Protein AF-A0A016UJ83-F1 (afdb_monomer)

Foldseek 3Di:
DLDQDDPPDDADPVCVVLLPDQQWAFADDDPPPDPDDPPDDDPRGPTDQQPDPVVCVVVVNPDRDPSSVLCVQQVPDPPPDRLQASDDDQDQDFQQPDPPDDGPPRDDDPVRHGDDDDFDFAQDDPDDPVRLVVQVVVQSVAFHADRNHPSRTDTGPDDDDDFDADPVRDRDDDTDDDAPPVNDDDDDPCVPPRCRSRDYDDDDDADPDDDALADADDPADQFAPPCVVVVRDHAAPSVLVLVVVDDLLCQLNSLSHPRVLVCQCPPPQFHDDPVLSVQSVVCSNVVPSVSSSVSCVPPPSNVSRNVVSVVSNVVPPPDPQDWDAAPPPRDIDGPVDQADPPPRHGNVD

Structure (mmCIF, N/CA/C/O backbone):
data_AF-A0A016UJ83-F1
#
_entry.id   AF-A0A016UJ83-F1
#
loop_
_atom_site.group_PDB
_atom_site.id
_atom_site.type_symbol
_atom_site.label_atom_id
_atom_site.label_alt_id
_atom_site.label_comp_id
_atom_site.label_asym_id
_atom_site.label_entity_id
_atom_site.label_seq_id
_atom_site.pdbx_PDB_ins_code
_atom_site.Cartn_x
_atom_site.Cartn_y
_atom_site.Cartn_z
_atom_site.occupancy
_atom_site.B_iso_or_equiv
_atom_site.auth_seq_id
_atom_site.auth_comp_id
_atom_site.auth_asym_id
_atom_site.auth_atom_id
_atom_site.pdbx_PDB_model_num
ATOM 1 N N . MET A 1 1 ? -7.125 9.791 -17.119 1.00 43.88 1 MET A N 1
ATOM 2 C CA . MET A 1 1 ? -6.800 11.234 -17.138 1.00 43.88 1 MET A CA 1
ATOM 3 C C . MET A 1 1 ? -5.627 11.418 -16.204 1.00 43.88 1 MET A C 1
ATOM 5 O O . MET A 1 1 ? -5.729 10.942 -15.084 1.00 43.88 1 MET A O 1
ATOM 9 N N . VAL A 1 2 ? -4.527 12.020 -16.657 1.00 49.91 2 VAL A N 1
ATOM 10 C CA . VAL A 1 2 ? -3.469 12.449 -15.734 1.00 49.91 2 VAL A CA 1
ATOM 11 C C . VAL A 1 2 ? -4.052 13.629 -14.965 1.00 49.91 2 VAL A C 1
ATOM 13 O O . VAL A 1 2 ? -4.402 14.635 -15.578 1.00 49.91 2 VAL A O 1
ATOM 16 N N . VAL A 1 3 ? -4.289 13.445 -13.670 1.00 56.66 3 VAL A N 1
ATOM 17 C CA . VAL A 1 3 ? -4.753 14.517 -12.790 1.00 56.66 3 VAL A CA 1
ATOM 18 C C . VAL A 1 3 ? -3.515 15.334 -12.435 1.00 56.66 3 VAL A C 1
ATOM 20 O O . VAL A 1 3 ? -2.538 14.781 -11.930 1.00 56.66 3 VAL A O 1
ATOM 23 N N . GLU A 1 4 ? -3.512 16.620 -12.779 1.00 57.53 4 GLU A N 1
ATOM 24 C CA . GLU A 1 4 ? -2.447 17.523 -12.340 1.00 57.53 4 GLU A CA 1
ATOM 25 C C . GLU A 1 4 ? -2.504 17.646 -10.816 1.00 57.53 4 GLU A C 1
ATOM 27 O O . GLU A 1 4 ? -3.585 17.811 -10.244 1.00 57.53 4 GLU A O 1
ATOM 32 N N . ALA A 1 5 ? -1.346 17.513 -10.170 1.00 59.72 5 ALA A N 1
ATOM 33 C CA . ALA A 1 5 ? -1.252 17.557 -8.720 1.00 59.72 5 ALA A CA 1
ATOM 34 C C . ALA A 1 5 ? -1.655 18.920 -8.160 1.00 59.72 5 ALA A C 1
ATOM 36 O O . ALA A 1 5 ? -1.288 19.968 -8.695 1.00 59.72 5 ALA A O 1
ATOM 37 N N . SER A 1 6 ? -2.350 18.899 -7.028 1.00 68.25 6 SER A N 1
ATOM 38 C CA . SER A 1 6 ? -2.613 20.098 -6.237 1.00 68.25 6 SER A CA 1
ATOM 39 C C . SER A 1 6 ? -1.360 20.484 -5.451 1.00 68.25 6 SER A C 1
ATOM 41 O O . SER A 1 6 ? -0.674 19.633 -4.889 1.00 68.25 6 SER A O 1
ATOM 43 N N . ASP A 1 7 ? -1.086 21.781 -5.297 1.00 62.25 7 ASP A N 1
ATOM 44 C CA . ASP A 1 7 ? 0.031 22.260 -4.464 1.00 62.25 7 ASP A CA 1
ATOM 45 C C . ASP A 1 7 ? -0.082 21.844 -2.985 1.00 62.25 7 ASP A C 1
ATOM 47 O O . ASP A 1 7 ? 0.893 21.917 -2.240 1.00 62.25 7 ASP A O 1
ATOM 51 N N . LYS A 1 8 ? -1.256 21.362 -2.558 1.00 68.88 8 LYS A N 1
ATOM 52 C CA . LYS A 1 8 ? -1.511 20.853 -1.202 1.00 68.88 8 LYS A CA 1
ATOM 53 C C . LYS A 1 8 ? -1.085 19.395 -0.993 1.00 68.88 8 LYS A C 1
ATOM 55 O O . LYS A 1 8 ? -1.076 18.937 0.148 1.00 68.88 8 LYS A O 1
ATOM 60 N N . GLU A 1 9 ? -0.766 18.665 -2.059 1.00 82.81 9 GLU A N 1
ATOM 61 C CA . GLU A 1 9 ? -0.369 17.258 -1.988 1.00 82.81 9 GLU A CA 1
ATOM 62 C C . GLU A 1 9 ? 1.069 17.128 -1.470 1.00 82.81 9 GLU A C 1
ATOM 64 O O . GLU A 1 9 ? 2.010 17.726 -2.012 1.00 82.81 9 GLU A O 1
ATOM 69 N N . LYS A 1 10 ? 1.221 16.363 -0.383 1.00 88.88 10 LYS A N 1
ATOM 70 C CA . LYS A 1 10 ? 2.490 16.149 0.317 1.00 88.88 10 LYS A CA 1
ATOM 71 C C . LYS A 1 10 ? 3.205 14.918 -0.227 1.00 88.88 10 LYS A C 1
ATOM 73 O O . LYS A 1 10 ? 2.564 13.930 -0.572 1.00 88.88 10 LYS A O 1
ATOM 78 N N . LEU A 1 11 ? 4.533 14.990 -0.271 1.00 91.69 11 LEU A N 1
ATOM 79 C CA . LEU A 1 11 ? 5.360 13.816 -0.526 1.00 91.69 11 LEU A CA 1
ATOM 80 C C . LEU A 1 11 ? 5.209 12.811 0.613 1.00 91.69 11 LEU A C 1
ATOM 82 O O . LEU A 1 11 ? 5.016 13.188 1.769 1.00 91.69 11 LEU A O 1
ATOM 86 N N . AS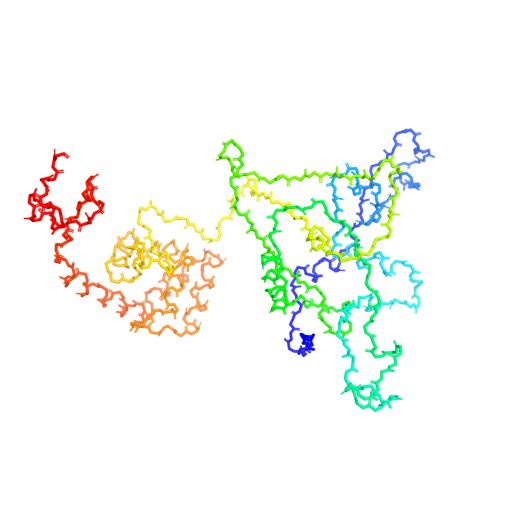P A 1 12 ? 5.336 11.544 0.252 1.00 93.00 12 ASP A N 1
ATOM 87 C CA . ASP A 1 12 ? 5.437 10.450 1.202 1.00 93.00 12 ASP A CA 1
ATOM 88 C C . ASP A 1 12 ? 6.771 10.541 1.959 1.00 93.00 12 ASP A C 1
ATOM 90 O O . ASP A 1 12 ? 7.823 10.796 1.361 1.00 93.00 12 ASP A O 1
ATOM 94 N N . GLU A 1 13 ? 6.743 10.330 3.273 1.00 95.06 13 GLU A N 1
ATOM 95 C CA . GLU A 1 13 ? 7.929 10.422 4.128 1.00 95.06 13 GLU A CA 1
ATOM 96 C C . GLU A 1 13 ? 9.011 9.427 3.696 1.00 95.06 13 GLU A C 1
ATOM 98 O O . GLU A 1 13 ? 10.197 9.766 3.692 1.00 95.06 13 GLU A O 1
ATOM 103 N N . VAL A 1 14 ? 8.617 8.228 3.245 1.00 95.25 14 VAL A N 1
ATOM 104 C CA . VAL A 1 14 ? 9.576 7.224 2.761 1.00 95.25 14 VAL A CA 1
ATOM 105 C C . VAL A 1 14 ? 10.332 7.716 1.527 1.00 95.25 14 VAL A C 1
ATOM 107 O O . VAL A 1 14 ? 11.531 7.475 1.401 1.00 95.25 14 VAL A O 1
ATOM 110 N N . ASP A 1 15 ? 9.672 8.464 0.639 1.00 95.12 15 ASP A N 1
ATOM 111 C CA . ASP A 1 15 ? 10.328 9.019 -0.542 1.00 95.12 15 ASP A CA 1
ATOM 112 C C . ASP A 1 15 ? 11.302 10.129 -0.170 1.00 95.12 15 ASP A C 1
ATOM 114 O O . ASP A 1 15 ? 12.353 10.241 -0.797 1.00 95.12 15 ASP A O 1
ATOM 118 N N . MET A 1 16 ? 10.996 10.918 0.864 1.00 94.38 16 MET A N 1
ATOM 119 C CA . MET A 1 16 ? 11.910 11.938 1.380 1.00 94.38 16 MET A CA 1
ATOM 120 C C . MET A 1 16 ? 13.170 11.310 1.981 1.00 94.38 16 MET A C 1
ATOM 122 O O . MET A 1 16 ? 14.278 11.772 1.703 1.00 94.38 16 MET A O 1
ATOM 126 N N . ILE A 1 17 ? 13.009 10.242 2.768 1.00 95.94 17 ILE A N 1
ATOM 127 C CA . ILE A 1 17 ? 14.125 9.495 3.363 1.00 95.94 17 ILE A CA 1
ATOM 128 C C . ILE A 1 17 ? 14.996 8.895 2.254 1.00 95.94 17 ILE A C 1
ATOM 130 O O . ILE A 1 17 ? 16.194 9.169 2.185 1.00 95.94 17 ILE A O 1
ATOM 134 N N . LEU A 1 18 ? 14.390 8.149 1.326 1.00 95.06 18 LEU A N 1
ATOM 135 C CA . LEU A 1 18 ? 15.111 7.489 0.236 1.00 95.06 18 LEU A CA 1
ATOM 136 C C . LEU A 1 18 ? 15.739 8.481 -0.750 1.00 95.06 18 LEU A C 1
ATOM 138 O O . LEU A 1 18 ? 16.782 8.188 -1.333 1.00 95.06 18 LEU A O 1
ATOM 142 N N . ALA A 1 19 ? 15.154 9.665 -0.944 1.00 91.94 19 ALA A N 1
ATOM 143 C CA . ALA A 1 19 ? 15.749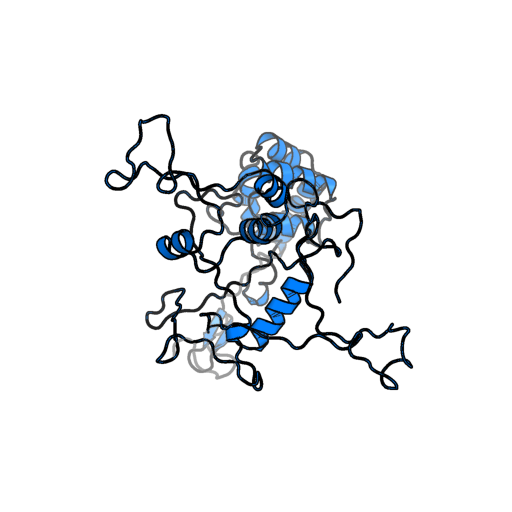 10.728 -1.751 1.00 91.94 19 ALA A CA 1
ATOM 144 C C . ALA A 1 19 ? 17.032 11.300 -1.125 1.00 91.94 19 ALA A C 1
ATOM 146 O O . ALA A 1 19 ? 17.927 11.716 -1.862 1.00 91.94 19 ALA A O 1
ATOM 147 N N . ALA A 1 20 ? 17.135 11.313 0.208 1.00 92.25 20 ALA A N 1
ATOM 148 C CA . ALA A 1 20 ? 18.289 11.843 0.931 1.00 92.25 20 ALA A CA 1
ATOM 149 C C . ALA A 1 20 ? 19.487 10.873 0.981 1.00 92.25 20 ALA A C 1
ATOM 151 O O . ALA A 1 20 ? 20.621 11.311 1.187 1.00 92.25 20 ALA A O 1
ATOM 152 N N . GLU A 1 21 ? 19.265 9.572 0.784 1.00 93.19 21 GLU A N 1
ATOM 153 C CA . GLU A 1 21 ? 20.321 8.554 0.809 1.00 93.19 21 GLU A CA 1
ATOM 154 C C . GLU A 1 21 ? 21.084 8.449 -0.525 1.00 93.19 21 GLU A C 1
ATOM 156 O O . GLU A 1 21 ? 20.510 8.585 -1.604 1.00 93.19 21 GLU A O 1
ATOM 161 N N . ASP A 1 22 ? 22.389 8.154 -0.502 1.00 89.25 22 ASP A N 1
ATOM 162 C CA . ASP A 1 22 ? 23.156 7.948 -1.745 1.00 89.25 22 ASP A CA 1
ATOM 163 C C . ASP A 1 22 ? 22.855 6.591 -2.415 1.00 89.25 22 ASP A C 1
ATOM 165 O O . ASP A 1 22 ? 22.944 6.465 -3.638 1.00 89.25 22 ASP A O 1
ATOM 169 N N . GLY A 1 23 ? 22.441 5.594 -1.626 1.00 91.81 23 GLY A N 1
ATOM 170 C CA . GLY A 1 23 ? 22.191 4.224 -2.067 1.00 91.81 23 GLY A CA 1
ATOM 171 C C . GLY A 1 23 ? 23.452 3.469 -2.506 1.00 91.81 23 GLY A C 1
ATOM 172 O O . GLY A 1 23 ? 23.335 2.419 -3.135 1.00 91.81 23 GLY A O 1
ATOM 173 N N . GLN A 1 24 ? 24.658 3.974 -2.220 1.00 94.25 24 GLN A N 1
ATOM 174 C CA . GLN A 1 24 ? 25.891 3.352 -2.697 1.00 94.25 24 GLN A CA 1
ATOM 175 C C . GLN A 1 24 ? 26.163 2.021 -1.994 1.00 94.25 24 GLN A C 1
ATOM 177 O O . GLN A 1 24 ? 26.262 1.923 -0.766 1.00 94.25 24 GLN A O 1
ATOM 182 N N . ILE A 1 25 ? 26.395 0.981 -2.791 1.00 94.75 25 ILE A N 1
ATOM 183 C CA . ILE A 1 25 ? 26.666 -0.359 -2.285 1.00 94.75 25 ILE A CA 1
ATOM 184 C C . ILE A 1 25 ? 28.156 -0.470 -1.976 1.00 94.75 25 ILE A C 1
ATOM 186 O O . ILE A 1 25 ? 29.019 -0.472 -2.861 1.00 94.75 25 ILE A O 1
ATOM 190 N N . LYS A 1 26 ? 28.477 -0.573 -0.686 1.00 93.00 26 LYS A N 1
ATOM 191 C CA . LYS A 1 26 ? 29.856 -0.727 -0.213 1.00 93.00 26 LYS A CA 1
ATOM 192 C C . LYS A 1 26 ? 30.369 -2.126 -0.550 1.00 93.00 26 LYS A C 1
ATOM 194 O O . LYS A 1 26 ? 29.778 -3.125 -0.149 1.00 93.00 26 LYS A O 1
ATOM 199 N N . ARG A 1 27 ? 31.516 -2.192 -1.228 1.00 90.94 27 ARG A N 1
ATOM 200 C CA . ARG A 1 27 ? 32.219 -3.447 -1.517 1.00 90.94 27 ARG A CA 1
ATOM 201 C C . ARG A 1 27 ? 33.378 -3.673 -0.552 1.00 90.94 27 ARG A C 1
ATOM 203 O O . ARG A 1 27 ? 34.079 -2.734 -0.171 1.00 90.94 27 ARG A O 1
ATOM 210 N N . SER A 1 28 ? 33.586 -4.931 -0.174 1.00 89.25 28 SER A N 1
ATOM 211 C CA . SER A 1 28 ? 34.803 -5.367 0.509 1.00 89.25 28 SER A CA 1
ATOM 212 C C . SER A 1 28 ? 35.995 -5.362 -0.452 1.00 89.25 28 SER A C 1
ATOM 214 O O . SER A 1 28 ? 35.832 -5.397 -1.670 1.00 89.25 28 SER A O 1
ATOM 216 N N . ARG A 1 29 ? 37.216 -5.329 0.092 1.00 89.75 29 ARG A N 1
ATOM 217 C CA . ARG A 1 29 ? 38.440 -5.466 -0.706 1.00 89.75 29 ARG A CA 1
ATOM 218 C C . ARG A 1 29 ? 38.467 -6.839 -1.382 1.00 89.75 29 ARG A C 1
ATOM 220 O O . ARG A 1 29 ? 38.340 -7.848 -0.694 1.00 89.75 29 ARG A O 1
ATOM 227 N N . ASP A 1 30 ? 38.695 -6.865 -2.691 1.00 89.44 30 ASP A N 1
ATOM 228 C CA . ASP A 1 30 ? 38.940 -8.105 -3.424 1.00 89.44 30 ASP A CA 1
ATOM 229 C C . ASP A 1 30 ? 40.363 -8.615 -3.113 1.00 89.44 30 ASP A C 1
ATOM 231 O O . ASP A 1 30 ? 41.337 -7.903 -3.385 1.00 89.44 30 ASP A O 1
ATOM 235 N N . PRO A 1 31 ? 40.530 -9.818 -2.536 1.00 88.69 31 PRO A N 1
ATOM 236 C CA . PRO A 1 31 ? 41.849 -10.326 -2.161 1.00 88.69 31 PRO A CA 1
ATOM 237 C C . PRO A 1 31 ? 42.799 -10.545 -3.345 1.00 88.69 31 PRO A C 1
ATOM 239 O O . PRO A 1 31 ? 44.013 -10.525 -3.153 1.00 88.69 31 PRO A O 1
ATOM 242 N N . LYS A 1 32 ? 42.267 -10.776 -4.551 1.00 92.06 32 LYS A N 1
ATOM 243 C CA . LYS A 1 32 ? 43.040 -11.119 -5.751 1.00 92.06 32 LYS A CA 1
ATOM 244 C C . LYS A 1 32 ? 43.279 -9.908 -6.648 1.00 92.06 32 LYS A C 1
ATOM 246 O O . LYS A 1 32 ? 44.369 -9.781 -7.190 1.00 92.06 32 LYS A O 1
ATOM 251 N N . MET A 1 33 ? 42.291 -9.023 -6.775 1.00 92.25 33 MET A N 1
ATOM 252 C CA . MET A 1 33 ? 42.313 -7.911 -7.735 1.00 92.25 33 MET A CA 1
ATOM 253 C C . MET A 1 33 ? 42.730 -6.567 -7.111 1.00 92.25 33 MET A C 1
ATOM 255 O O . MET A 1 33 ? 43.110 -5.636 -7.823 1.00 92.25 33 MET A O 1
ATOM 259 N N . CYS A 1 34 ? 42.677 -6.418 -5.780 1.00 91.81 34 CYS A N 1
ATOM 260 C CA . CYS A 1 34 ? 43.065 -5.170 -5.115 1.00 91.81 34 CYS A CA 1
ATOM 261 C C . CYS A 1 34 ? 44.555 -5.135 -4.737 1.00 91.81 34 CYS A C 1
ATOM 263 O O . CYS A 1 34 ? 44.951 -5.541 -3.636 1.00 91.81 34 CYS A O 1
ATOM 265 N N . HIS A 1 35 ? 45.367 -4.518 -5.595 1.00 91.31 35 HIS A N 1
ATOM 266 C CA . HIS A 1 35 ? 46.792 -4.254 -5.357 1.00 91.31 35 HIS A CA 1
ATOM 267 C C . HIS A 1 35 ? 47.043 -2.853 -4.775 1.00 91.31 35 HIS A C 1
ATOM 269 O O . HIS A 1 35 ? 47.723 -2.023 -5.369 1.00 91.31 35 HIS A O 1
ATOM 275 N N . HIS A 1 36 ? 46.454 -2.559 -3.617 1.00 92.12 36 HIS A N 1
ATOM 276 C CA . HIS A 1 36 ? 46.637 -1.280 -2.926 1.00 92.12 36 HIS A CA 1
ATOM 277 C C . HIS A 1 36 ? 46.582 -1.448 -1.403 1.00 92.12 36 HIS A C 1
ATOM 279 O O . HIS A 1 36 ? 46.159 -2.484 -0.883 1.00 92.12 36 HIS A O 1
ATOM 285 N N . ASN A 1 37 ? 47.005 -0.418 -0.671 1.00 88.75 37 ASN A N 1
ATOM 286 C CA . ASN A 1 37 ? 46.994 -0.430 0.791 1.00 88.75 37 ASN A CA 1
ATOM 287 C C . ASN A 1 37 ? 45.564 -0.309 1.351 1.00 88.75 37 ASN A C 1
ATOM 289 O O . ASN A 1 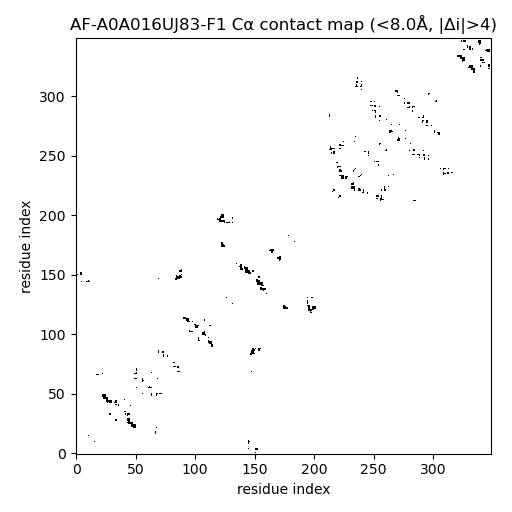37 ? 44.635 0.079 0.642 1.00 88.75 37 ASN A O 1
ATOM 293 N N . ALA A 1 38 ? 45.382 -0.593 2.646 1.00 85.12 38 ALA A N 1
ATOM 294 C CA . ALA A 1 38 ? 44.063 -0.657 3.294 1.00 85.12 38 ALA A CA 1
ATOM 295 C C . ALA A 1 38 ? 43.238 0.648 3.233 1.00 85.12 38 ALA A C 1
ATOM 297 O O . ALA A 1 38 ? 42.015 0.596 3.276 1.00 85.12 38 ALA A O 1
ATOM 298 N N . ARG A 1 39 ? 43.889 1.816 3.128 1.00 86.50 39 ARG A N 1
ATOM 299 C CA . ARG A 1 39 ? 43.217 3.130 3.036 1.00 86.50 39 ARG A CA 1
ATOM 300 C C . ARG A 1 39 ? 42.912 3.577 1.604 1.00 86.50 39 ARG A C 1
ATOM 302 O O . ARG A 1 39 ? 42.225 4.573 1.413 1.00 86.50 39 ARG A O 1
ATOM 309 N N . GLN A 1 40 ? 43.453 2.882 0.609 1.00 88.69 40 GLN A N 1
ATOM 310 C CA . GLN A 1 40 ? 43.232 3.191 -0.801 1.00 88.69 40 GLN A CA 1
ATOM 311 C C . GLN A 1 40 ? 42.044 2.381 -1.323 1.00 88.69 40 GLN A C 1
ATOM 313 O O . GLN A 1 40 ? 41.716 1.328 -0.777 1.00 88.69 40 GLN A O 1
ATOM 318 N N . LYS A 1 41 ? 41.404 2.872 -2.384 1.00 90.69 41 LYS A N 1
ATOM 319 C CA . LYS A 1 41 ? 40.356 2.150 -3.109 1.00 90.69 41 LYS A CA 1
ATOM 320 C C . LYS A 1 41 ? 40.709 2.095 -4.594 1.00 90.69 41 LYS A C 1
ATOM 322 O O . LYS A 1 41 ? 41.327 3.021 -5.110 1.00 90.69 41 LYS A O 1
ATOM 327 N N . CYS A 1 42 ? 40.309 1.025 -5.269 1.00 91.62 42 CYS A N 1
ATOM 328 C CA . CYS A 1 42 ? 40.420 0.855 -6.719 1.00 91.62 42 CYS A CA 1
ATOM 329 C C . CYS A 1 42 ? 39.062 0.464 -7.318 1.00 91.62 42 CYS A C 1
ATOM 331 O O . CYS A 1 42 ? 38.095 0.251 -6.585 1.00 91.62 42 CYS A O 1
ATOM 333 N N . ALA A 1 43 ? 38.994 0.302 -8.640 1.00 89.94 43 ALA A N 1
ATOM 334 C CA . ALA A 1 43 ? 37.775 -0.085 -9.354 1.00 89.94 43 ALA A CA 1
ATOM 335 C C . ALA A 1 43 ? 37.118 -1.390 -8.852 1.00 89.94 43 ALA A C 1
ATOM 337 O O . ALA A 1 43 ? 35.930 -1.586 -9.083 1.00 89.94 43 ALA A O 1
ATOM 338 N N . HIS A 1 44 ? 37.844 -2.254 -8.131 1.00 89.81 44 HIS A N 1
ATOM 339 C CA . HIS A 1 44 ? 37.318 -3.509 -7.574 1.00 89.81 44 HIS A CA 1
ATOM 340 C C . HIS A 1 44 ? 36.730 -3.382 -6.157 1.00 89.81 44 HIS A C 1
ATOM 342 O O . HIS A 1 44 ? 36.024 -4.280 -5.715 1.00 89.81 44 HIS A O 1
ATOM 348 N N . CYS A 1 45 ? 36.991 -2.287 -5.434 1.00 90.62 45 CYS A N 1
ATOM 349 C CA . CYS A 1 45 ? 36.504 -2.094 -4.056 1.00 90.62 45 CYS A CA 1
ATOM 350 C C . CYS A 1 45 ? 35.885 -0.712 -3.792 1.00 90.62 45 CYS A C 1
ATOM 352 O O . CYS A 1 45 ? 35.447 -0.417 -2.678 1.00 90.62 45 CYS A O 1
ATOM 354 N N . LEU A 1 46 ? 35.836 0.157 -4.805 1.00 93.00 46 LEU A N 1
ATOM 355 C CA . LEU A 1 46 ? 35.024 1.367 -4.755 1.00 93.00 46 LEU A CA 1
ATOM 356 C C . LEU A 1 46 ? 33.542 0.990 -4.608 1.00 93.00 46 LEU A C 1
ATOM 358 O O . LEU A 1 46 ? 33.131 -0.035 -5.163 1.00 93.00 46 LEU A O 1
ATOM 362 N N . PRO A 1 47 ? 32.745 1.779 -3.867 1.00 94.06 47 PRO A N 1
ATOM 363 C CA . PRO A 1 47 ? 31.301 1.604 -3.862 1.00 94.06 47 PRO A CA 1
ATOM 364 C C . PRO A 1 47 ? 30.747 1.643 -5.286 1.00 94.06 47 PRO A C 1
ATOM 366 O O . PRO A 1 47 ? 31.291 2.350 -6.135 1.00 94.06 47 PRO A O 1
ATOM 369 N N . ILE A 1 48 ? 29.705 0.860 -5.529 1.00 94.31 48 ILE A N 1
ATOM 370 C CA . ILE A 1 48 ? 28.994 0.836 -6.809 1.00 94.31 48 ILE A CA 1
ATOM 371 C C . ILE A 1 48 ? 27.632 1.491 -6.651 1.00 94.31 48 ILE A C 1
ATOM 373 O O . ILE A 1 48 ? 27.106 1.609 -5.539 1.00 94.31 48 ILE A O 1
ATOM 377 N N . ASP A 1 49 ? 27.085 1.930 -7.773 1.00 94.75 49 ASP A N 1
ATOM 378 C CA . ASP A 1 49 ? 25.779 2.558 -7.818 1.00 94.75 49 ASP A CA 1
ATOM 379 C C . ASP A 1 49 ? 24.652 1.556 -7.508 1.00 94.75 49 ASP A C 1
ATOM 381 O O . ASP A 1 49 ? 24.771 0.369 -7.823 1.00 94.75 49 ASP A O 1
ATOM 385 N N . PRO A 1 50 ? 23.518 2.016 -6.948 1.00 95.00 50 PRO A N 1
ATOM 386 C CA . PRO A 1 50 ? 22.370 1.155 -6.640 1.00 95.00 50 PRO A CA 1
ATOM 387 C C . PRO A 1 50 ? 21.694 0.536 -7.877 1.00 95.00 50 PRO A C 1
ATOM 389 O O . PRO A 1 50 ? 20.830 -0.326 -7.738 1.00 95.00 50 PRO A O 1
ATOM 392 N N . TYR A 1 51 ? 22.051 0.991 -9.080 1.00 94.69 51 TYR A N 1
ATOM 393 C CA . TYR A 1 51 ? 21.514 0.537 -10.366 1.00 94.69 51 TYR A CA 1
ATOM 394 C C . TYR A 1 51 ? 22.521 -0.295 -11.185 1.00 94.69 51 TYR A C 1
ATOM 396 O O . TYR A 1 51 ? 22.337 -0.457 -12.393 1.00 94.69 51 TYR A O 1
ATOM 404 N N . ASP A 1 52 ? 23.586 -0.793 -10.549 1.00 94.50 52 ASP A N 1
ATOM 405 C CA . ASP A 1 52 ? 24.578 -1.682 -11.163 1.00 94.50 52 ASP A CA 1
ATOM 406 C C . ASP A 1 52 ? 23.953 -3.034 -11.566 1.00 94.50 52 ASP A C 1
ATOM 408 O O . ASP A 1 52 ? 23.435 -3.776 -10.730 1.00 94.50 52 ASP A O 1
ATOM 412 N N . GLU A 1 53 ? 23.975 -3.349 -12.863 1.00 93.00 53 GLU A N 1
ATOM 413 C CA . GLU A 1 53 ? 23.258 -4.502 -13.429 1.00 93.00 53 GLU A CA 1
ATOM 414 C C . GLU A 1 53 ? 23.855 -5.845 -12.981 1.00 93.00 53 GLU A C 1
ATOM 416 O O . GLU A 1 53 ? 23.111 -6.792 -12.708 1.00 93.00 53 GLU A O 1
ATOM 421 N N . ASP A 1 54 ? 25.181 -5.916 -12.835 1.00 93.00 54 ASP A N 1
ATOM 422 C CA . ASP A 1 54 ? 25.874 -7.116 -12.361 1.00 93.00 54 ASP A CA 1
ATOM 423 C C . ASP A 1 54 ? 25.525 -7.409 -10.899 1.00 93.00 54 ASP A C 1
ATOM 425 O O . ASP A 1 54 ? 25.250 -8.558 -10.534 1.00 93.00 54 ASP A O 1
ATOM 429 N N . TYR A 1 55 ? 25.474 -6.373 -10.058 1.00 93.75 55 TYR A N 1
ATOM 430 C CA . TYR A 1 55 ? 25.050 -6.505 -8.672 1.00 93.75 55 TYR A CA 1
ATOM 431 C C . TYR A 1 55 ? 23.606 -6.994 -8.559 1.00 93.75 55 TYR A C 1
ATOM 433 O O . TYR A 1 55 ? 23.367 -7.985 -7.864 1.00 93.75 55 TYR A O 1
ATOM 441 N N . LEU A 1 56 ? 22.661 -6.344 -9.251 1.00 93.06 56 LEU A N 1
ATOM 442 C CA . LEU A 1 56 ? 21.241 -6.715 -9.206 1.00 93.06 56 LEU A CA 1
ATOM 443 C C . LEU A 1 56 ? 21.044 -8.172 -9.633 1.00 93.06 56 LEU A C 1
ATOM 445 O O . LEU A 1 56 ? 20.415 -8.949 -8.914 1.00 93.06 56 LEU A O 1
ATOM 449 N N . LYS A 1 57 ? 21.690 -8.580 -10.730 1.00 91.44 57 LYS A N 1
ATOM 450 C CA . LYS A 1 57 ? 21.666 -9.963 -11.212 1.00 91.44 57 LYS A CA 1
ATOM 451 C C . LYS A 1 57 ? 22.270 -10.945 -10.207 1.00 91.44 57 LYS A C 1
ATOM 453 O O . LYS A 1 57 ? 21.705 -12.010 -9.983 1.00 91.44 57 LYS A O 1
ATOM 458 N N . SER A 1 58 ? 23.390 -10.600 -9.566 1.00 93.06 58 SER A N 1
ATOM 459 C CA . SER A 1 58 ? 24.028 -11.459 -8.553 1.00 93.06 58 SER A CA 1
ATOM 460 C C . SER A 1 58 ? 23.176 -11.675 -7.295 1.00 93.06 58 SER A C 1
ATOM 462 O O . SER A 1 58 ? 23.420 -12.615 -6.536 1.00 93.06 58 SER A O 1
ATOM 464 N N . LYS A 1 59 ? 22.203 -10.789 -7.056 1.00 92.69 59 LYS A N 1
ATOM 465 C CA . LYS A 1 59 ? 21.275 -10.824 -5.920 1.00 92.69 59 LYS A CA 1
ATOM 466 C C . LYS A 1 59 ? 19.875 -11.300 -6.290 1.00 92.69 59 LYS A C 1
ATOM 468 O O . LYS A 1 59 ? 19.009 -11.259 -5.425 1.00 92.69 59 LYS A O 1
ATOM 473 N N . ASP A 1 60 ? 19.679 -11.746 -7.530 1.00 88.06 60 ASP A N 1
ATOM 474 C CA . ASP A 1 60 ? 18.376 -12.156 -8.061 1.00 88.06 60 ASP A CA 1
ATOM 475 C C . ASP A 1 60 ? 17.307 -11.050 -7.948 1.00 88.06 60 ASP A C 1
ATOM 477 O O . ASP A 1 60 ? 16.129 -11.286 -7.697 1.00 88.06 60 ASP A O 1
ATOM 481 N N . ILE A 1 61 ? 17.734 -9.792 -8.110 1.00 88.50 61 ILE A N 1
ATOM 482 C CA . ILE A 1 61 ? 16.844 -8.632 -8.115 1.00 88.50 61 ILE A CA 1
ATOM 483 C C . ILE A 1 61 ? 16.433 -8.362 -9.562 1.00 88.50 61 ILE A C 1
ATOM 485 O O . ILE A 1 61 ? 17.218 -7.841 -10.356 1.00 88.50 61 ILE A O 1
ATOM 489 N N . LYS A 1 62 ? 15.186 -8.704 -9.895 1.00 83.62 62 LYS A N 1
ATOM 490 C CA . LYS A 1 62 ? 14.631 -8.573 -11.253 1.00 83.62 62 LYS A CA 1
ATOM 491 C C . LYS A 1 62 ? 14.427 -7.123 -11.692 1.00 83.62 62 LYS A C 1
ATOM 493 O O . LYS A 1 62 ? 14.626 -6.794 -12.860 1.00 83.62 62 LYS A O 1
ATOM 498 N N . HIS A 1 63 ? 14.068 -6.248 -10.753 1.00 86.00 63 HIS A N 1
ATOM 499 C CA . HIS A 1 63 ? 13.741 -4.851 -11.023 1.00 86.00 63 HIS A CA 1
ATOM 500 C C . HIS A 1 63 ? 14.511 -3.920 -10.092 1.00 86.00 63 HIS A C 1
ATOM 502 O O . HIS A 1 63 ? 14.507 -4.091 -8.873 1.00 86.00 63 HIS A O 1
ATOM 508 N N . MET A 1 64 ? 15.160 -2.902 -10.663 1.00 91.31 64 MET A N 1
ATOM 509 C CA . MET A 1 64 ? 15.738 -1.826 -9.859 1.00 91.31 64 MET A CA 1
ATOM 510 C C . MET A 1 64 ? 14.628 -1.021 -9.178 1.00 91.31 64 MET A C 1
ATOM 512 O O . MET A 1 64 ? 13.544 -0.840 -9.734 1.00 91.31 64 MET A O 1
ATOM 516 N N . SER A 1 65 ? 14.908 -0.495 -7.988 1.00 93.94 65 SER A N 1
ATOM 517 C CA . SER A 1 65 ? 13.947 0.345 -7.276 1.00 93.94 65 SER A CA 1
ATOM 518 C C . SER A 1 65 ? 13.714 1.678 -7.995 1.00 93.94 65 SER A C 1
ATOM 520 O O . SER A 1 65 ? 14.574 2.175 -8.728 1.00 93.94 65 SER A O 1
ATOM 522 N N . PHE A 1 66 ? 12.566 2.304 -7.723 1.00 94.44 66 PHE A N 1
ATOM 523 C CA . PHE A 1 66 ? 12.216 3.628 -8.246 1.00 94.44 66 PHE A CA 1
ATOM 524 C C . PHE A 1 66 ? 13.330 4.669 -8.019 1.00 94.44 66 PHE A C 1
ATOM 526 O O . PHE A 1 66 ? 13.778 5.329 -8.955 1.00 94.44 66 PHE A O 1
ATOM 533 N N . HIS A 1 67 ? 13.845 4.768 -6.790 1.00 94.94 67 HIS A N 1
ATOM 534 C CA . HIS A 1 67 ? 14.892 5.733 -6.429 1.00 94.94 67 HIS A CA 1
ATOM 535 C C . HIS A 1 67 ? 16.254 5.433 -7.077 1.00 94.94 67 HIS A C 1
ATOM 537 O O . HIS A 1 67 ? 16.998 6.371 -7.386 1.00 94.94 67 HIS A O 1
ATOM 543 N N . ALA A 1 68 ? 16.579 4.159 -7.335 1.00 94.88 68 ALA A N 1
ATOM 544 C CA . ALA A 1 68 ? 17.763 3.775 -8.107 1.00 94.88 68 ALA A CA 1
ATOM 545 C C . ALA A 1 68 ? 17.609 4.138 -9.595 1.00 94.88 68 ALA A C 1
ATOM 547 O O . ALA A 1 68 ? 18.551 4.648 -10.201 1.00 94.88 68 ALA A O 1
ATOM 548 N N . HIS A 1 69 ? 16.412 3.957 -10.163 1.00 93.38 69 HIS A N 1
ATOM 549 C CA . HIS A 1 69 ? 16.100 4.365 -11.533 1.00 93.38 69 HIS A CA 1
ATOM 550 C C . HIS A 1 69 ? 16.226 5.883 -11.722 1.00 93.38 69 HIS A C 1
ATOM 552 O O . HIS A 1 69 ? 16.907 6.335 -12.642 1.00 93.38 69 HIS A O 1
ATOM 558 N N . VAL A 1 70 ? 15.661 6.678 -10.804 1.00 92.94 70 VAL A N 1
ATOM 559 C CA . VAL A 1 70 ? 15.813 8.143 -10.809 1.00 92.94 70 VAL A CA 1
ATOM 560 C C . VAL A 1 70 ? 17.293 8.540 -10.771 1.00 92.94 70 VAL A C 1
ATOM 562 O O . VAL A 1 70 ? 17.712 9.395 -11.549 1.00 92.94 70 VAL A O 1
ATOM 565 N N . ARG A 1 71 ? 18.112 7.883 -9.936 1.00 91.38 71 ARG A N 1
ATOM 566 C CA . ARG A 1 71 ? 19.569 8.117 -9.875 1.00 91.38 71 ARG A CA 1
ATOM 567 C C . ARG A 1 71 ? 20.281 7.767 -11.178 1.00 91.38 71 ARG A C 1
ATOM 569 O O . ARG A 1 71 ? 21.156 8.518 -11.596 1.00 91.38 71 ARG A O 1
ATOM 576 N N . LYS A 1 72 ? 19.894 6.676 -11.846 1.00 92.25 72 LYS A N 1
ATOM 577 C CA . LYS A 1 72 ? 20.440 6.295 -13.162 1.00 92.25 72 LYS A CA 1
ATOM 578 C C . LYS A 1 72 ? 20.165 7.371 -14.217 1.00 92.25 72 LYS A C 1
ATOM 580 O O . LYS A 1 72 ? 21.029 7.655 -15.039 1.00 92.25 72 LYS A O 1
ATOM 585 N N . LEU A 1 73 ? 18.985 7.995 -14.186 1.00 90.31 73 LEU A N 1
ATOM 586 C CA . LEU A 1 73 ? 18.622 9.064 -15.124 1.00 90.31 73 LEU A CA 1
ATOM 587 C C . LEU A 1 73 ? 19.347 10.390 -14.833 1.00 90.31 73 LEU A C 1
ATOM 589 O O . LEU A 1 73 ? 19.616 11.166 -15.752 1.00 90.31 73 LEU A O 1
ATOM 593 N N . THR A 1 74 ? 19.687 10.664 -13.572 1.00 87.44 74 THR A N 1
ATOM 594 C CA . THR A 1 74 ? 20.350 11.917 -13.177 1.00 87.44 74 THR A CA 1
ATOM 595 C C . THR A 1 74 ? 21.879 11.834 -13.172 1.00 87.44 74 THR A C 1
ATOM 597 O O . THR A 1 74 ? 22.527 12.867 -13.353 1.00 87.44 74 THR A O 1
ATOM 600 N N . SER A 1 75 ? 22.475 10.641 -13.058 1.00 79.56 75 SER A N 1
ATOM 601 C CA . SER A 1 75 ? 23.932 10.446 -12.932 1.00 79.56 75 SER A CA 1
ATOM 602 C C . SER A 1 75 ? 24.754 10.916 -14.139 1.00 79.56 75 SER A C 1
ATOM 604 O O . SER A 1 75 ? 25.913 11.298 -13.981 1.00 79.56 75 SER A O 1
ATOM 606 N N . GLY A 1 76 ? 24.158 10.956 -15.336 1.00 63.41 76 GLY A N 1
ATOM 607 C CA . GLY A 1 76 ? 24.821 11.398 -16.570 1.0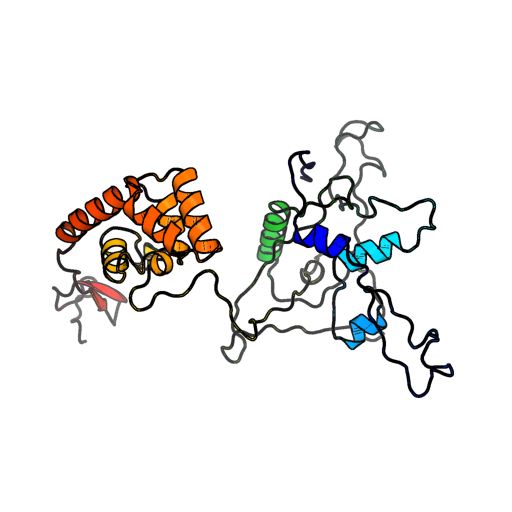0 63.41 76 GLY A CA 1
ATOM 608 C C . GLY A 1 76 ? 25.019 12.913 -16.708 1.00 63.41 76 GLY A C 1
ATOM 609 O O . GLY A 1 76 ? 25.703 13.356 -17.632 1.00 63.41 76 GLY A O 1
ATOM 610 N N . HIS A 1 77 ? 24.447 13.728 -15.818 1.00 57.16 77 HIS A N 1
ATOM 611 C CA . HIS A 1 77 ? 24.457 15.179 -15.973 1.00 57.16 77 HIS A CA 1
ATOM 612 C C . HIS A 1 77 ? 25.523 15.836 -15.086 1.00 57.16 77 HIS A C 1
ATOM 614 O O . HIS A 1 77 ? 25.467 15.789 -13.856 1.00 57.16 77 HIS A O 1
ATOM 620 N N . GLY A 1 78 ? 26.517 16.473 -15.718 1.00 51.25 78 GLY A N 1
ATOM 621 C CA . GLY A 1 78 ? 27.596 17.184 -15.028 1.00 51.25 78 GLY A CA 1
ATOM 622 C C . GLY A 1 78 ? 27.088 18.222 -14.014 1.00 51.25 78 GLY A C 1
ATOM 623 O O . GLY A 1 78 ? 25.948 18.680 -14.081 1.00 51.25 78 GLY A O 1
ATOM 624 N N . LYS A 1 79 ? 27.964 18.639 -13.088 1.00 50.44 79 LYS A N 1
ATOM 625 C CA . LYS A 1 79 ? 27.677 19.515 -11.926 1.00 50.44 79 LYS A CA 1
ATOM 626 C C . LYS A 1 79 ? 26.935 20.845 -12.218 1.00 50.44 79 LYS A C 1
ATOM 628 O O . LYS A 1 79 ? 26.593 21.541 -11.272 1.00 50.44 79 LYS A O 1
ATOM 633 N N . GLY A 1 80 ? 26.690 2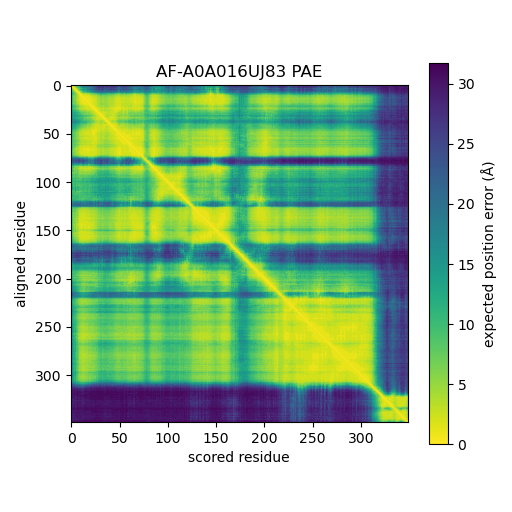1.206 -13.482 1.00 51.84 80 GLY A N 1
ATOM 634 C CA . GLY A 1 80 ? 26.003 22.434 -13.906 1.00 51.84 80 GLY A CA 1
ATOM 635 C C . GLY A 1 80 ? 24.578 22.278 -14.466 1.00 51.84 80 GLY A C 1
ATOM 636 O O . GLY A 1 80 ? 23.927 23.295 -14.673 1.00 51.84 80 GLY A O 1
ATOM 637 N N . SER A 1 81 ? 24.063 21.064 -14.711 1.00 52.84 81 SER A N 1
ATOM 638 C CA . SER A 1 81 ? 22.700 20.866 -15.249 1.00 52.84 81 SER A CA 1
ATOM 639 C C . SER A 1 81 ? 22.040 19.619 -14.658 1.00 52.84 81 SER A C 1
ATOM 641 O O . SER A 1 81 ? 21.826 18.625 -15.333 1.00 52.84 81 SER A O 1
ATOM 643 N N . GLN A 1 82 ? 21.749 19.635 -13.359 1.00 59.78 82 GLN A N 1
ATOM 644 C CA . GLN A 1 82 ? 20.978 18.554 -12.742 1.00 59.78 82 GLN A CA 1
ATOM 645 C C . GLN A 1 82 ? 19.550 18.583 -13.303 1.00 59.78 82 GLN A C 1
ATOM 647 O O . GLN A 1 82 ? 18.793 19.517 -13.023 1.00 59.78 82 GLN A O 1
ATOM 652 N N . VAL A 1 83 ? 19.182 17.582 -14.109 1.00 72.62 83 VAL A N 1
ATOM 653 C CA . VAL A 1 83 ? 17.796 17.384 -14.546 1.00 72.62 83 VAL A CA 1
ATOM 654 C C . VAL A 1 83 ? 16.967 17.079 -13.305 1.00 72.62 83 VAL A C 1
ATOM 656 O O . VAL A 1 83 ? 16.982 15.969 -12.785 1.00 72.62 83 VAL A O 1
ATOM 659 N N . LYS A 1 84 ? 16.263 18.095 -12.798 1.00 78.25 84 LYS A N 1
ATOM 660 C CA . LYS A 1 84 ? 15.447 17.972 -11.581 1.00 78.25 84 LYS A CA 1
ATOM 661 C C . LYS A 1 84 ? 14.234 17.063 -11.775 1.00 78.25 84 LYS A C 1
ATOM 663 O O . LYS A 1 84 ? 13.767 16.469 -10.813 1.00 78.25 84 LYS A O 1
ATOM 668 N N . ARG A 1 85 ? 13.720 16.980 -13.006 1.00 88.88 85 ARG A N 1
ATOM 669 C CA . ARG A 1 85 ? 12.494 16.249 -13.351 1.00 88.88 85 ARG A CA 1
ATOM 670 C C . ARG A 1 85 ? 12.753 15.250 -14.483 1.00 88.88 85 ARG A C 1
ATOM 672 O O . ARG A 1 85 ? 12.375 15.529 -15.616 1.00 88.88 85 ARG A O 1
ATOM 679 N N . PRO A 1 86 ? 13.479 14.151 -14.215 1.00 90.69 86 PRO A N 1
ATOM 680 C CA . PRO A 1 86 ? 13.879 13.194 -15.246 1.00 90.69 86 PRO A CA 1
ATOM 681 C C . PRO A 1 86 ? 12.749 12.261 -15.709 1.00 90.69 86 PRO A C 1
ATOM 683 O O . PRO A 1 86 ? 12.946 11.517 -16.664 1.00 90.69 86 PRO A O 1
ATOM 686 N N . LEU A 1 87 ? 11.599 12.252 -15.028 1.00 92.50 87 LEU A N 1
ATOM 687 C CA . LEU A 1 87 ? 10.495 11.338 -15.309 1.00 92.50 87 LEU A CA 1
ATOM 688 C C . LEU A 1 87 ? 9.406 12.004 -16.148 1.00 92.50 87 LEU A C 1
ATOM 690 O O . LEU A 1 87 ? 8.989 13.133 -15.877 1.00 92.50 87 LEU A O 1
ATOM 694 N N . GLU A 1 88 ? 8.859 11.246 -17.092 1.00 88.69 88 GLU A N 1
ATOM 695 C CA . GLU A 1 88 ? 7.747 11.666 -17.940 1.00 88.69 88 GLU A CA 1
ATOM 696 C C . GLU A 1 88 ? 6.667 10.582 -17.969 1.00 88.69 88 GLU A C 1
ATOM 698 O O . GLU A 1 88 ? 6.952 9.405 -18.195 1.00 88.69 88 GLU A O 1
ATOM 703 N N . ASN A 1 89 ? 5.410 10.975 -17.750 1.00 86.38 89 ASN A N 1
ATOM 704 C CA . ASN A 1 89 ? 4.286 10.058 -17.903 1.00 86.38 89 ASN A CA 1
ATOM 705 C C . ASN A 1 89 ? 4.030 9.767 -19.379 1.00 86.38 89 ASN A C 1
ATOM 707 O O . ASN A 1 89 ? 3.860 10.672 -20.200 1.00 86.38 89 ASN A O 1
ATOM 711 N N . ILE A 1 90 ? 3.889 8.486 -19.693 1.00 82.38 90 ILE A N 1
ATOM 712 C CA . ILE A 1 90 ? 3.452 8.051 -21.011 1.00 82.38 90 ILE A CA 1
ATOM 713 C C . ILE A 1 90 ? 1.973 8.416 -21.186 1.00 82.38 90 ILE A C 1
ATOM 715 O O . ILE A 1 90 ? 1.109 7.993 -20.417 1.00 82.38 90 ILE A O 1
ATOM 719 N N . ARG A 1 91 ? 1.662 9.189 -22.233 1.00 80.00 91 ARG A N 1
ATOM 720 C CA . ARG A 1 91 ? 0.287 9.555 -22.600 1.00 80.00 91 ARG A CA 1
ATOM 721 C C . ARG A 1 91 ? -0.108 8.878 -23.911 1.00 80.00 91 ARG A C 1
ATOM 723 O O . ARG A 1 91 ? 0.211 9.357 -24.994 1.00 80.00 91 ARG A O 1
ATOM 730 N N . CYS A 1 92 ? -0.875 7.795 -23.806 1.00 82.75 92 CYS A N 1
ATOM 731 C CA . CYS A 1 92 ? -1.413 7.046 -24.951 1.00 82.75 92 CYS A CA 1
ATOM 732 C C . CYS A 1 92 ? -2.723 7.633 -25.517 1.00 82.75 92 CYS A C 1
ATOM 734 O O . CYS A 1 92 ? -3.463 6.946 -26.217 1.00 82.75 92 CYS A O 1
ATOM 736 N N . ALA A 1 93 ? -3.034 8.895 -25.210 1.00 83.94 93 ALA A N 1
ATOM 737 C CA . ALA A 1 93 ? -4.221 9.593 -25.695 1.00 83.94 93 ALA A CA 1
ATOM 738 C C . ALA A 1 93 ? -3.831 10.688 -26.692 1.00 83.94 93 ALA A C 1
ATOM 740 O O . ALA A 1 93 ? -2.794 11.334 -26.549 1.00 83.94 93 ALA A O 1
ATOM 741 N N . ILE A 1 94 ? -4.686 10.926 -27.688 1.00 85.56 94 ILE A N 1
ATOM 742 C CA . ILE A 1 94 ? -4.510 12.052 -28.604 1.00 85.56 94 ILE A CA 1
ATOM 743 C C . ILE A 1 94 ? -4.661 13.378 -27.846 1.00 85.56 94 ILE A C 1
ATOM 745 O O . ILE A 1 94 ? -5.600 13.561 -27.070 1.00 85.56 94 ILE A O 1
ATOM 749 N N . ASN A 1 95 ? -3.759 14.328 -28.090 1.00 84.94 95 ASN A N 1
ATOM 750 C CA . ASN A 1 95 ? -3.924 15.682 -27.575 1.00 84.94 95 ASN A CA 1
ATOM 751 C C . ASN A 1 95 ? -5.017 16.410 -28.376 1.00 84.94 95 ASN A C 1
ATOM 753 O O . ASN A 1 95 ? -4.796 16.823 -29.517 1.00 84.94 95 ASN A O 1
ATOM 757 N N . LEU A 1 96 ? -6.189 16.582 -27.762 1.00 89.69 96 LEU A N 1
ATOM 758 C CA . LEU A 1 96 ? -7.348 17.237 -28.378 1.00 89.69 96 LEU A CA 1
ATOM 759 C C . LEU A 1 96 ? -7.175 18.756 -28.548 1.00 89.69 96 LEU A C 1
ATOM 761 O O . LEU A 1 96 ? -7.843 19.349 -29.391 1.00 89.69 96 LEU A O 1
ATOM 765 N N . ASN A 1 97 ? -6.240 19.370 -27.819 1.00 89.38 97 ASN A N 1
ATOM 766 C CA . ASN A 1 97 ? -6.007 20.816 -27.793 1.00 89.38 97 ASN A CA 1
ATOM 767 C C . ASN A 1 97 ? -4.791 21.224 -28.643 1.00 89.38 97 ASN A C 1
ATOM 769 O O . ASN A 1 97 ? -4.017 22.103 -28.265 1.00 89.38 97 ASN A O 1
ATOM 773 N N . CYS A 1 98 ? -4.570 20.564 -29.784 1.00 89.12 98 CYS A N 1
ATOM 774 C CA . CYS A 1 98 ? -3.434 20.879 -30.647 1.00 89.12 98 CYS A CA 1
ATOM 775 C C . CYS A 1 98 ? -3.692 22.159 -31.469 1.00 89.12 98 CYS A C 1
ATOM 777 O O . CYS A 1 98 ? -4.607 22.168 -32.294 1.00 89.12 98 CYS A O 1
ATOM 779 N N . PRO A 1 99 ? -2.862 23.213 -31.341 1.00 92.50 99 PRO A N 1
ATOM 780 C CA . PRO A 1 99 ? -3.089 24.481 -32.042 1.00 92.50 99 PRO A CA 1
ATOM 781 C C . PRO A 1 99 ? -2.743 24.426 -33.540 1.00 92.50 99 PRO A C 1
ATOM 783 O O . PRO A 1 99 ? -3.029 25.362 -34.278 1.00 92.50 99 PRO A O 1
ATOM 786 N N . ALA A 1 100 ? -2.094 23.353 -34.003 1.00 92.81 100 ALA A N 1
ATOM 787 C CA . ALA A 1 100 ? -1.515 23.268 -35.344 1.00 92.81 100 ALA A CA 1
ATOM 788 C C . ALA A 1 100 ? -2.485 22.765 -36.428 1.00 92.81 100 ALA A C 1
ATOM 790 O O . ALA A 1 100 ? -2.138 22.763 -37.607 1.00 92.81 100 ALA A O 1
ATOM 791 N N . HIS A 1 101 ? -3.669 22.278 -36.056 1.00 92.94 101 HIS A N 1
ATOM 792 C CA . HIS A 1 101 ? -4.636 21.720 -36.998 1.00 92.94 101 HIS A CA 1
ATOM 793 C C . HIS A 1 101 ? -6.073 21.925 -36.508 1.00 92.94 101 HIS A C 1
ATOM 795 O O . HIS A 1 101 ? -6.314 22.304 -35.367 1.00 92.94 101 HIS A O 1
ATOM 801 N N . LYS A 1 102 ? -7.054 21.650 -37.378 1.00 92.88 102 LYS A N 1
ATOM 802 C CA . LYS A 1 102 ? -8.476 21.663 -36.997 1.00 92.88 102 LYS A CA 1
ATOM 803 C C . LYS A 1 102 ? -8.736 20.665 -35.860 1.00 92.88 102 LYS A C 1
ATOM 805 O O . LYS A 1 102 ? -8.121 19.598 -35.891 1.00 92.88 102 LYS A O 1
ATOM 810 N N . PRO A 1 103 ? -9.662 20.941 -34.925 1.00 92.31 103 PRO A N 1
ATOM 811 C CA . PRO A 1 103 ? -9.968 20.021 -33.833 1.00 92.31 103 PRO A CA 1
ATOM 812 C C . PRO A 1 103 ? -10.240 18.597 -34.326 1.00 92.31 103 PRO A C 1
ATOM 814 O O . PRO A 1 103 ? -10.904 18.395 -35.351 1.00 92.31 103 PRO A O 1
ATOM 817 N N . TYR A 1 104 ? -9.713 17.611 -33.601 1.00 88.00 104 TYR A N 1
ATOM 818 C CA . TYR A 1 104 ? -9.987 16.199 -33.862 1.00 88.00 104 TYR A CA 1
ATOM 819 C C . TYR A 1 104 ? -11.513 15.954 -33.874 1.00 88.00 104 TYR A C 1
ATOM 821 O O . TYR A 1 104 ? -12.217 16.548 -33.056 1.00 88.00 104 TYR A O 1
ATOM 829 N N . PRO A 1 105 ? -12.061 15.132 -34.794 1.00 91.50 105 PRO A N 1
ATOM 830 C CA . PRO A 1 105 ? -11.385 14.248 -35.755 1.00 91.50 105 PRO A CA 1
ATOM 831 C C . PRO A 1 105 ? -11.014 14.889 -37.104 1.00 91.50 105 PRO A C 1
ATOM 833 O O . PRO A 1 105 ? -10.544 14.197 -38.002 1.00 91.50 105 PRO A O 1
ATOM 836 N N . LYS A 1 106 ? -11.202 16.205 -37.280 1.00 93.75 106 LYS A N 1
ATOM 837 C CA . LYS A 1 106 ? -11.027 16.892 -38.578 1.00 93.75 106 LYS A CA 1
ATOM 838 C C . LYS A 1 106 ? -9.569 17.219 -38.929 1.00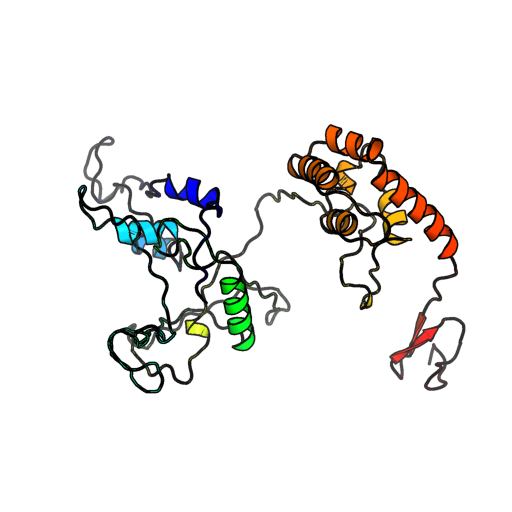 93.75 106 LYS A C 1
ATOM 840 O O . LYS A 1 106 ? -9.308 17.714 -40.024 1.00 93.75 106 LYS A O 1
ATOM 845 N N . GLY A 1 107 ? -8.631 16.990 -38.014 1.00 89.69 107 GLY A N 1
ATOM 846 C CA . GLY A 1 107 ? -7.202 17.208 -38.214 1.00 89.69 107 GLY A CA 1
ATOM 847 C C . GLY A 1 107 ? -6.377 16.427 -37.197 1.00 89.69 107 GLY A C 1
ATOM 848 O O . GLY A 1 107 ? -6.827 16.193 -36.076 1.00 89.69 107 GLY A O 1
ATOM 849 N N . VAL A 1 108 ? -5.179 16.006 -37.605 1.00 90.31 108 VAL A N 1
ATOM 850 C CA . VAL A 1 108 ? -4.219 15.302 -36.752 1.00 90.31 108 VAL A CA 1
ATOM 851 C C . VAL A 1 108 ? -2.793 15.539 -37.265 1.00 90.31 108 VAL A C 1
ATOM 853 O O . VAL A 1 108 ? -2.577 15.598 -38.474 1.00 90.31 108 VAL A O 1
ATOM 856 N N . CYS A 1 109 ? -1.811 15.662 -36.372 1.00 89.19 109 CYS A N 1
ATOM 857 C CA . CYS A 1 109 ? -0.392 15.798 -36.714 1.00 89.19 109 CYS A CA 1
ATOM 858 C C . CYS A 1 109 ? 0.479 14.827 -35.900 1.00 89.19 109 CYS A C 1
ATOM 860 O O . CYS A 1 109 ? 0.007 14.168 -34.978 1.00 89.19 109 CYS A O 1
ATOM 862 N N . THR A 1 110 ? 1.770 14.739 -36.220 1.00 85.69 110 THR A N 1
ATOM 863 C CA . THR A 1 110 ? 2.723 13.885 -35.486 1.00 85.69 110 THR A CA 1
ATOM 864 C C . THR A 1 110 ? 2.933 14.318 -34.036 1.00 85.69 110 THR A C 1
ATOM 866 O O . THR A 1 110 ? 3.274 13.483 -33.213 1.00 85.69 110 THR A O 1
ATOM 869 N N . LYS A 1 111 ? 2.694 15.597 -33.707 1.00 84.75 111 LYS A N 1
ATOM 870 C CA . LYS A 1 111 ? 2.858 16.139 -32.347 1.00 84.75 111 LYS A CA 1
ATOM 871 C C . LYS A 1 111 ? 1.678 15.849 -31.416 1.00 84.75 111 LYS A C 1
ATOM 873 O O . LYS A 1 111 ? 1.856 15.875 -30.207 1.00 84.75 111 LYS A O 1
ATOM 878 N N . CYS A 1 112 ? 0.471 15.652 -31.952 1.00 84.38 112 CYS A N 1
ATOM 879 C CA . CYS A 1 112 ? -0.716 15.392 -31.131 1.00 84.38 112 CYS A CA 1
ATOM 880 C C . CYS A 1 112 ? -1.057 13.906 -31.021 1.00 84.38 112 CYS A C 1
ATOM 882 O O . CYS A 1 112 ? -1.780 13.526 -30.100 1.00 84.38 112 CYS A O 1
ATOM 884 N N . LYS A 1 113 ? -0.569 13.080 -31.956 1.00 82.69 113 LYS A N 1
ATOM 885 C CA . LYS A 1 113 ? -0.719 11.627 -31.885 1.00 82.69 113 LYS A CA 1
ATOM 886 C C . LYS A 1 113 ? 0.093 11.079 -30.710 1.00 82.69 113 LYS A C 1
ATOM 888 O O . LYS A 1 113 ? 1.193 11.576 -30.470 1.00 82.69 113 LYS A O 1
ATOM 893 N N . PRO A 1 114 ? -0.417 10.048 -30.017 1.00 81.19 114 PRO A N 1
ATOM 894 C CA . PRO A 1 114 ? 0.379 9.343 -29.028 1.00 81.19 114 PRO A CA 1
ATOM 895 C C . PRO A 1 114 ? 1.611 8.712 -29.697 1.00 81.19 114 PRO A C 1
ATOM 897 O O . PRO A 1 114 ? 1.541 8.331 -30.875 1.00 81.19 114 PRO A O 1
ATOM 900 N N . PRO A 1 115 ? 2.737 8.607 -28.974 1.00 75.56 115 PRO A N 1
ATOM 901 C CA . PRO A 1 115 ? 3.916 7.923 -29.482 1.00 75.56 115 PRO A CA 1
ATOM 902 C C . PRO A 1 115 ? 3.605 6.445 -29.752 1.00 75.56 115 PRO A C 1
ATOM 904 O O . PRO A 1 115 ? 2.721 5.852 -29.132 1.00 75.56 115 PRO A O 1
ATOM 907 N N . MET A 1 116 ? 4.345 5.841 -30.685 1.00 73.50 116 MET A N 1
ATOM 908 C CA . MET A 1 116 ? 4.342 4.386 -30.828 1.00 73.50 116 MET A CA 1
ATOM 909 C C . MET A 1 116 ? 4.902 3.771 -29.546 1.00 73.50 116 MET A C 1
ATOM 911 O O . MET A 1 116 ? 5.928 4.232 -29.046 1.00 73.50 116 MET A O 1
ATOM 915 N N . MET A 1 117 ? 4.227 2.745 -29.029 1.00 74.25 117 MET A N 1
ATOM 916 C CA . MET A 1 117 ? 4.613 2.109 -27.778 1.00 74.25 117 MET A CA 1
ATOM 917 C C . MET A 1 117 ? 5.273 0.767 -28.016 1.00 74.25 117 MET A C 1
ATOM 919 O O . MET A 1 117 ? 4.733 -0.082 -28.722 1.00 74.25 117 MET A O 1
ATOM 923 N N . THR A 1 118 ? 6.426 0.597 -27.380 1.00 75.56 118 THR A N 1
ATOM 924 C CA . THR A 1 118 ? 7.140 -0.670 -27.288 1.00 75.56 118 THR A CA 1
ATOM 925 C C . THR A 1 118 ? 7.048 -1.137 -25.847 1.00 75.56 118 THR A C 1
ATOM 927 O O . THR A 1 118 ? 7.382 -0.385 -24.932 1.00 75.56 118 THR A O 1
ATOM 930 N N . LEU A 1 119 ? 6.566 -2.361 -25.655 1.00 72.56 119 LEU A N 1
ATOM 931 C CA . LEU A 1 119 ? 6.464 -3.001 -24.351 1.00 72.56 119 LEU A CA 1
ATOM 932 C C . LEU A 1 119 ? 7.493 -4.125 -24.280 1.00 72.56 119 LEU A C 1
ATOM 934 O O . LEU A 1 119 ? 7.671 -4.863 -25.250 1.00 72.56 119 LEU A O 1
ATOM 938 N N . ASN A 1 120 ? 8.137 -4.262 -23.127 1.00 70.50 120 ASN A N 1
ATOM 939 C CA . ASN A 1 120 ? 9.070 -5.349 -22.861 1.00 70.50 120 ASN A CA 1
ATOM 940 C C . ASN A 1 120 ? 8.344 -6.440 -22.076 1.00 70.50 120 ASN A C 1
ATOM 942 O O . ASN A 1 120 ? 7.582 -6.128 -21.161 1.00 70.50 120 ASN A O 1
ATOM 946 N N . ARG A 1 121 ? 8.572 -7.708 -22.434 1.00 69.19 121 ARG A N 1
ATOM 947 C CA . ARG A 1 121 ? 7.969 -8.851 -21.733 1.00 69.19 121 ARG A CA 1
ATOM 948 C C . ARG A 1 121 ? 8.401 -8.839 -20.273 1.00 69.19 121 ARG A C 1
ATOM 950 O O . ARG A 1 121 ? 9.542 -8.485 -19.979 1.00 69.19 121 ARG A O 1
ATOM 957 N N . GLN A 1 122 ? 7.501 -9.242 -19.390 1.00 65.50 122 GLN A N 1
ATOM 958 C CA . GLN A 1 122 ? 7.794 -9.470 -17.987 1.00 65.50 122 GLN A CA 1
ATOM 959 C C . GLN A 1 122 ? 7.433 -10.921 -17.656 1.00 65.50 122 GLN A C 1
ATOM 961 O O . GLN A 1 122 ? 6.510 -11.492 -18.237 1.00 65.50 122 GLN A O 1
ATOM 966 N N . ASP A 1 123 ? 8.200 -11.542 -16.766 1.00 57.31 123 ASP A N 1
ATOM 967 C CA . ASP A 1 123 ? 8.101 -12.973 -16.457 1.00 57.31 123 ASP A CA 1
ATOM 968 C C . ASP A 1 123 ? 6.952 -13.241 -15.450 1.00 57.31 123 ASP A C 1
ATOM 970 O O . ASP A 1 123 ? 7.170 -13.772 -14.361 1.00 57.31 123 ASP A O 1
ATOM 974 N N . ALA A 1 124 ? 5.718 -12.833 -15.785 1.00 58.81 124 ALA A N 1
ATOM 975 C CA . ALA A 1 124 ? 4.522 -13.003 -14.950 1.00 58.81 124 ALA A CA 1
ATOM 976 C C . ALA A 1 124 ? 3.289 -13.384 -15.792 1.00 58.81 124 ALA A C 1
ATOM 978 O O . ALA A 1 124 ? 2.970 -12.726 -16.778 1.00 58.81 124 ALA A O 1
ATOM 979 N N . PHE A 1 125 ? 2.577 -14.445 -15.397 1.00 62.59 125 PHE A N 1
ATOM 980 C CA . PHE A 1 125 ? 1.541 -15.095 -16.223 1.00 62.59 125 PHE A CA 1
ATOM 981 C C . PHE A 1 125 ? 0.253 -15.445 -15.453 1.00 62.59 125 PHE A C 1
ATOM 983 O O . PHE A 1 125 ? -0.525 -16.281 -15.902 1.00 62.59 125 PHE A O 1
ATOM 990 N N . PHE A 1 126 ? 0.014 -14.812 -14.300 1.00 71.25 126 PHE A N 1
ATOM 991 C CA . PHE A 1 126 ? -1.055 -15.220 -13.373 1.00 71.25 126 PHE A CA 1
ATOM 992 C C . PHE A 1 126 ? -2.322 -14.368 -13.412 1.00 71.25 126 PHE A C 1
ATOM 994 O O . PHE A 1 126 ? -3.302 -14.751 -12.787 1.00 71.25 126 PHE A O 1
ATOM 1001 N N . LEU A 1 127 ? -2.319 -13.230 -14.113 1.00 80.06 127 LEU A N 1
ATOM 1002 C CA . LEU A 1 127 ? -3.479 -12.339 -14.167 1.00 80.06 127 LEU A CA 1
ATOM 1003 C C . LEU A 1 127 ? -4.191 -12.430 -15.511 1.00 80.06 127 LEU A C 1
ATOM 1005 O O . LEU A 1 127 ? -3.574 -12.356 -16.575 1.00 80.06 127 LEU A O 1
ATOM 1009 N N . SER A 1 128 ? -5.512 -12.538 -15.454 1.00 87.06 128 SER A N 1
ATOM 1010 C CA . SER A 1 128 ? -6.396 -12.339 -16.592 1.00 87.06 128 SER A CA 1
ATOM 1011 C C . SER A 1 128 ? -6.352 -10.886 -17.080 1.00 87.06 128 SER A C 1
ATOM 1013 O O . SER A 1 128 ? -5.967 -9.958 -16.365 1.00 87.06 128 SER A O 1
ATOM 1015 N N . ALA A 1 129 ? -6.802 -10.657 -18.316 1.00 87.38 129 ALA A N 1
ATOM 1016 C CA . ALA A 1 129 ? -6.879 -9.305 -18.867 1.00 87.38 129 ALA A CA 1
ATOM 1017 C C . ALA A 1 129 ? -7.795 -8.379 -18.041 1.00 87.38 129 ALA A C 1
ATOM 1019 O O . ALA A 1 129 ? -7.497 -7.195 -17.907 1.00 87.38 129 ALA A O 1
ATOM 1020 N N . GLU A 1 130 ? -8.881 -8.907 -17.472 1.00 90.75 130 GLU A N 1
ATOM 1021 C CA . GLU A 1 130 ? -9.815 -8.142 -16.639 1.00 90.75 130 GLU A CA 1
ATOM 1022 C C . GLU A 1 130 ? -9.184 -7.717 -15.305 1.00 90.75 130 GLU A C 1
ATOM 1024 O O . GLU A 1 130 ? -9.323 -6.561 -14.893 1.00 90.75 130 GLU A O 1
ATOM 1029 N N . GLU A 1 131 ? -8.409 -8.600 -14.673 1.00 90.00 131 GLU A N 1
ATOM 1030 C CA . GLU A 1 131 ? -7.644 -8.276 -13.463 1.00 90.00 131 GLU A CA 1
ATOM 1031 C C . GLU A 1 131 ? -6.564 -7.230 -13.753 1.00 90.00 131 GLU A C 1
ATOM 1033 O O . GLU A 1 131 ? -6.433 -6.268 -12.998 1.00 90.00 131 GLU A O 1
ATOM 1038 N N . CYS A 1 132 ? -5.856 -7.338 -14.884 1.00 89.44 132 CYS A N 1
ATOM 1039 C CA . CYS A 1 132 ? -4.890 -6.325 -15.319 1.00 89.44 132 CYS A CA 1
ATOM 1040 C C . CYS A 1 132 ? -5.543 -4.949 -15.528 1.00 89.44 132 CYS A C 1
ATOM 1042 O O . CYS A 1 132 ? -4.994 -3.927 -15.114 1.00 89.44 132 CYS A O 1
ATOM 1044 N N . ILE A 1 133 ? -6.725 -4.904 -16.154 1.00 91.75 133 ILE A N 1
ATOM 1045 C CA . ILE A 1 133 ? -7.482 -3.659 -16.357 1.00 91.75 133 ILE A CA 1
ATOM 1046 C C . ILE A 1 133 ? -7.913 -3.072 -15.009 1.00 91.75 133 ILE A C 1
ATOM 1048 O O . ILE A 1 133 ? -7.770 -1.868 -14.787 1.00 91.75 133 ILE A O 1
ATOM 1052 N N . THR A 1 134 ? -8.401 -3.916 -14.101 1.00 92.81 134 THR A N 1
ATOM 1053 C CA . THR A 1 134 ? -8.834 -3.508 -12.759 1.00 92.81 134 THR A CA 1
ATOM 1054 C C . THR A 1 134 ? -7.665 -2.963 -11.939 1.00 92.81 134 THR A C 1
ATOM 1056 O O . THR A 1 134 ? -7.764 -1.870 -11.380 1.00 92.81 134 THR A O 1
ATOM 1059 N N . ALA A 1 135 ? -6.525 -3.658 -11.934 1.00 91.88 135 ALA A N 1
ATOM 1060 C CA . ALA A 1 135 ? -5.299 -3.210 -11.282 1.00 91.88 135 ALA A CA 1
ATOM 1061 C C . ALA A 1 135 ? -4.813 -1.869 -11.856 1.00 91.88 135 ALA A C 1
ATOM 1063 O O . ALA A 1 135 ? -4.558 -0.931 -11.100 1.00 91.88 135 ALA A O 1
ATOM 1064 N N . GLY A 1 136 ? -4.773 -1.726 -13.187 1.00 91.38 136 GLY A N 1
ATOM 1065 C CA . GLY A 1 136 ? -4.392 -0.474 -13.848 1.00 91.38 136 GLY A CA 1
ATOM 1066 C C . GLY A 1 136 ? -5.342 0.690 -13.536 1.00 91.38 136 GLY A C 1
ATOM 1067 O O . GLY A 1 136 ? -4.905 1.834 -13.356 1.00 91.38 136 GLY A O 1
ATOM 1068 N N . TYR A 1 137 ? -6.644 0.415 -13.408 1.00 94.94 137 TYR A N 1
ATOM 1069 C CA . TYR A 1 137 ? -7.629 1.398 -12.959 1.00 94.94 137 TYR A CA 1
ATOM 1070 C C . TYR A 1 137 ? -7.375 1.838 -11.509 1.00 94.94 137 TYR A C 1
ATOM 1072 O O . TYR A 1 137 ? -7.332 3.041 -11.243 1.00 94.94 137 TYR A O 1
ATOM 1080 N N . LEU A 1 138 ? -7.154 0.897 -10.586 1.00 94.00 138 LEU A N 1
ATOM 1081 C CA . LEU A 1 138 ? -6.882 1.196 -9.175 1.00 94.00 138 LEU A CA 1
ATOM 1082 C C . LEU A 1 138 ? -5.552 1.939 -8.988 1.00 94.00 138 LEU A C 1
ATOM 1084 O O . LEU A 1 138 ? -5.505 2.915 -8.240 1.00 94.00 138 LEU A O 1
ATOM 1088 N N . GLN A 1 139 ? -4.504 1.575 -9.726 1.00 93.75 139 GLN A N 1
ATOM 1089 C CA . GLN A 1 139 ? -3.241 2.320 -9.754 1.00 93.75 139 GLN A CA 1
ATOM 1090 C C . GLN A 1 139 ? -3.440 3.758 -10.250 1.00 93.75 139 GLN A C 1
ATOM 1092 O O . GLN A 1 139 ? -2.917 4.699 -9.658 1.00 93.75 139 GLN A O 1
ATOM 1097 N N . SER A 1 140 ? -4.266 3.956 -11.283 1.00 91.62 140 SER A N 1
ATOM 1098 C CA . SER A 1 140 ? -4.600 5.294 -11.796 1.00 91.62 140 SER A CA 1
ATOM 1099 C C . SER A 1 140 ? -5.411 6.142 -10.806 1.00 91.62 140 SER A C 1
ATOM 1101 O O . SER A 1 140 ? -5.404 7.369 -10.903 1.00 91.62 140 SER A O 1
ATOM 1103 N N . LYS A 1 141 ? -6.135 5.508 -9.875 1.00 93.12 141 LYS A N 1
ATOM 1104 C CA . LYS A 1 141 ? -6.864 6.181 -8.786 1.00 93.12 141 LYS A CA 1
ATOM 1105 C C . LYS A 1 141 ? -5.985 6.512 -7.583 1.00 93.12 141 LYS A C 1
ATOM 1107 O O . LYS A 1 141 ? -6.369 7.373 -6.801 1.00 93.12 141 LYS A O 1
ATOM 1112 N N . ASN A 1 142 ? -4.826 5.870 -7.464 1.00 92.06 142 ASN A N 1
ATOM 1113 C CA . ASN A 1 142 ? -3.886 6.032 -6.359 1.00 92.06 142 ASN A CA 1
ATOM 1114 C C . ASN A 1 142 ? -2.503 6.444 -6.899 1.00 92.06 142 ASN A C 1
ATOM 1116 O O . ASN A 1 142 ? -1.550 5.661 -6.809 1.00 92.06 142 ASN A O 1
ATOM 1120 N N . PRO A 1 143 ? -2.377 7.623 -7.535 1.00 93.06 143 PRO A N 1
ATOM 1121 C CA . PRO A 1 143 ? -1.123 8.040 -8.149 1.00 93.06 143 PRO A CA 1
ATOM 1122 C C . PRO A 1 143 ? -0.046 8.299 -7.088 1.00 93.06 143 PRO A C 1
ATOM 1124 O O . PRO A 1 143 ? -0.327 8.782 -5.994 1.00 93.06 143 PRO A O 1
ATOM 1127 N N . ASN A 1 144 ? 1.209 7.998 -7.419 1.00 93.69 144 ASN A N 1
ATOM 1128 C CA . ASN A 1 144 ? 2.334 8.308 -6.544 1.00 93.69 144 ASN A CA 1
ATOM 1129 C C . ASN A 1 144 ? 2.818 9.748 -6.765 1.00 93.69 144 ASN A C 1
ATOM 1131 O O . ASN A 1 144 ? 3.193 10.106 -7.884 1.00 93.69 144 ASN A O 1
ATOM 1135 N N . ILE A 1 145 ? 2.838 10.550 -5.699 1.00 94.19 145 ILE A N 1
ATOM 1136 C CA . ILE A 1 145 ? 3.296 11.945 -5.720 1.00 94.19 145 ILE A CA 1
ATOM 1137 C C . ILE A 1 145 ? 4.830 11.974 -5.727 1.00 94.19 145 ILE A C 1
ATOM 1139 O O . ILE A 1 145 ? 5.481 11.300 -4.934 1.00 94.19 145 ILE A O 1
ATOM 1143 N N . THR A 1 146 ? 5.434 12.764 -6.614 1.00 92.44 146 THR A N 1
ATOM 1144 C CA . THR A 1 146 ? 6.893 12.877 -6.735 1.00 92.44 146 THR A CA 1
ATOM 1145 C C . THR A 1 146 ? 7.328 14.230 -7.293 1.00 92.44 146 THR A C 1
ATOM 1147 O O . THR A 1 146 ? 6.644 14.834 -8.112 1.00 92.44 146 THR A O 1
ATOM 1150 N N . GLU A 1 147 ? 8.513 14.703 -6.909 1.00 91.31 147 GLU A N 1
ATOM 1151 C CA . GLU A 1 147 ? 9.120 15.904 -7.501 1.00 91.31 147 GLU A CA 1
ATOM 1152 C C . GLU A 1 147 ? 9.891 15.623 -8.794 1.00 91.31 147 GLU A C 1
ATOM 1154 O O . GLU A 1 147 ? 10.247 16.556 -9.515 1.00 91.31 147 GLU A O 1
ATOM 1159 N N . TYR A 1 148 ? 10.125 14.350 -9.118 1.00 92.25 148 TYR A N 1
ATOM 1160 C CA . TYR A 1 148 ? 10.928 13.941 -10.270 1.00 92.25 148 TYR A CA 1
ATOM 1161 C C . TYR A 1 148 ? 10.157 13.967 -11.598 1.00 92.25 148 TYR A C 1
ATOM 1163 O O . TYR A 1 148 ? 10.750 13.706 -12.642 1.00 92.25 148 TYR A O 1
ATOM 1171 N N . CYS A 1 149 ? 8.864 14.302 -11.583 1.00 91.62 149 CYS A N 1
ATOM 1172 C CA . CYS A 1 149 ? 8.023 14.434 -12.772 1.00 91.62 149 CYS A CA 1
ATOM 1173 C C . CYS A 1 149 ? 7.373 15.821 -12.837 1.00 91.62 149 CYS A C 1
ATOM 1175 O O . CYS A 1 149 ? 7.008 16.403 -11.816 1.00 91.62 149 CYS A O 1
ATOM 1177 N N . SER A 1 150 ? 7.195 16.356 -14.047 1.00 87.69 150 SER A N 1
ATOM 1178 C CA . SER A 1 150 ? 6.547 17.660 -14.254 1.00 87.69 150 SER A CA 1
ATOM 1179 C C . SER A 1 150 ? 5.093 17.695 -13.798 1.00 87.69 150 SER A C 1
ATOM 1181 O O . SER A 1 150 ? 4.677 18.702 -13.230 1.00 87.69 150 SER A O 1
ATOM 1183 N N . ASP A 1 151 ? 4.374 16.584 -13.959 1.00 87.25 151 ASP A N 1
ATOM 1184 C CA . ASP A 1 151 ? 2.981 16.428 -13.525 1.00 87.25 151 ASP A CA 1
ATOM 1185 C C . ASP A 1 151 ? 2.857 16.227 -12.000 1.00 87.25 151 ASP A C 1
ATOM 1187 O O . ASP A 1 151 ? 1.752 16.050 -11.489 1.00 87.25 151 ASP A O 1
ATOM 1191 N N . ARG A 1 152 ? 3.992 16.194 -11.279 1.00 90.50 152 ARG A N 1
ATOM 1192 C CA . ARG A 1 152 ? 4.136 15.828 -9.858 1.00 90.50 152 ARG A CA 1
ATOM 1193 C C . ARG A 1 152 ? 3.597 14.444 -9.471 1.00 90.50 152 ARG A C 1
ATOM 1195 O O . ARG A 1 152 ? 3.607 14.087 -8.298 1.00 90.50 152 ARG A O 1
ATOM 1202 N N . HIS A 1 153 ? 3.207 13.644 -10.455 1.00 91.69 153 HIS A N 1
ATOM 1203 C CA . HIS A 1 153 ? 2.792 12.259 -10.302 1.00 91.69 153 HIS A CA 1
ATOM 1204 C C . HIS A 1 153 ? 3.598 11.367 -11.237 1.00 91.69 153 HIS A C 1
ATOM 1206 O O . HIS A 1 153 ? 3.806 11.728 -12.397 1.00 91.69 153 HIS A O 1
ATOM 1212 N N . PHE A 1 154 ? 4.023 10.199 -10.762 1.00 93.75 154 PHE A N 1
ATOM 1213 C CA . PHE A 1 154 ? 4.631 9.178 -11.614 1.00 93.75 154 PHE A CA 1
ATOM 1214 C C . PHE A 1 154 ? 4.390 7.780 -11.052 1.00 93.75 154 PHE A C 1
ATOM 1216 O O . PHE A 1 154 ? 4.838 7.463 -9.949 1.00 93.75 154 PHE A O 1
ATOM 1223 N N . GLY A 1 155 ? 3.718 6.936 -11.835 1.00 92.31 155 GLY A N 1
ATOM 1224 C CA . GLY A 1 155 ? 3.349 5.585 -11.418 1.00 92.31 155 GLY A CA 1
ATOM 1225 C C . GLY A 1 155 ? 2.393 5.564 -10.219 1.00 92.31 155 GLY A C 1
ATOM 1226 O O . GLY A 1 155 ? 1.680 6.530 -9.940 1.00 92.31 155 GLY A O 1
ATOM 1227 N N . SER A 1 156 ? 2.374 4.436 -9.512 1.00 94.31 156 SER A N 1
ATOM 1228 C CA . SER A 1 156 ? 1.553 4.199 -8.323 1.00 94.31 156 SER A CA 1
ATOM 1229 C C . SER A 1 156 ? 2.273 3.230 -7.387 1.00 94.31 156 SER A C 1
ATOM 1231 O O . SER A 1 156 ? 2.955 2.320 -7.856 1.00 94.31 156 SER A O 1
ATOM 1233 N N . LYS A 1 157 ? 2.109 3.409 -6.070 1.00 94.19 157 LYS A N 1
ATOM 1234 C CA . LYS A 1 157 ? 2.542 2.432 -5.053 1.00 94.19 157 LYS A CA 1
ATOM 1235 C C . LYS A 1 157 ? 1.466 1.373 -4.758 1.00 94.19 157 LYS A C 1
ATOM 1237 O O . LYS A 1 157 ? 1.675 0.515 -3.907 1.00 94.19 157 LYS A O 1
ATOM 1242 N N . PHE A 1 158 ? 0.310 1.439 -5.424 1.00 93.69 158 PHE A N 1
ATOM 1243 C CA . PHE A 1 158 ? -0.774 0.477 -5.247 1.00 93.69 158 PHE A CA 1
ATOM 1244 C C . PHE A 1 158 ? -0.366 -0.891 -5.811 1.00 93.69 158 PHE A C 1
ATOM 1246 O O . PHE A 1 158 ? -0.111 -1.035 -7.012 1.00 93.69 158 PHE A O 1
ATOM 1253 N N . VAL A 1 159 ? -0.320 -1.893 -4.935 1.00 91.62 159 VAL A N 1
ATOM 1254 C CA . VAL A 1 159 ? 0.022 -3.280 -5.272 1.00 91.62 159 VAL A CA 1
ATOM 1255 C C . VAL A 1 159 ? -1.238 -4.129 -5.416 1.00 91.62 159 VAL A C 1
ATOM 1257 O O . VAL A 1 159 ? -2.250 -3.875 -4.770 1.00 91.62 159 VAL A O 1
ATOM 1260 N N . THR A 1 160 ? -1.178 -5.149 -6.269 1.00 89.75 160 THR A N 1
ATOM 1261 C CA . THR A 1 160 ? -2.239 -6.154 -6.424 1.00 89.75 160 THR A CA 1
ATOM 1262 C C . THR A 1 160 ? -1.688 -7.499 -5.983 1.00 89.75 160 THR A C 1
ATOM 1264 O O . THR A 1 160 ? -0.626 -7.906 -6.446 1.00 89.75 160 THR A O 1
ATOM 1267 N N . VAL A 1 161 ? -2.397 -8.173 -5.080 1.00 85.81 161 VAL A N 1
ATOM 1268 C CA . VAL A 1 161 ? -2.027 -9.497 -4.572 1.00 85.81 161 VAL A CA 1
ATOM 1269 C C . VAL A 1 161 ? -3.123 -10.474 -4.962 1.00 85.81 161 VAL A C 1
ATOM 1271 O O . VAL A 1 161 ? -4.299 -10.205 -4.730 1.00 85.81 161 VAL A O 1
ATOM 1274 N N . VAL A 1 162 ? -2.730 -11.609 -5.533 1.00 82.50 162 VAL A N 1
ATOM 1275 C CA . VAL A 1 162 ? -3.632 -12.723 -5.828 1.00 82.50 162 VAL A CA 1
ATOM 1276 C C . VAL A 1 162 ? -3.247 -13.897 -4.947 1.00 82.50 162 VAL A C 1
ATOM 1278 O O . VAL A 1 162 ? -2.096 -14.329 -4.947 1.00 82.50 162 VAL A O 1
ATOM 1281 N N . ALA A 1 163 ? -4.217 -14.398 -4.186 1.00 76.69 163 ALA A N 1
ATOM 1282 C CA . ALA A 1 163 ? -4.089 -15.641 -3.446 1.00 76.69 163 ALA A CA 1
ATOM 1283 C C . ALA A 1 163 ? -4.689 -16.769 -4.293 1.00 76.69 163 ALA A C 1
ATOM 1285 O O . ALA A 1 163 ? -5.896 -16.794 -4.526 1.00 76.69 163 ALA A O 1
ATOM 1286 N N . SER A 1 164 ? -3.842 -17.687 -4.753 1.00 71.62 164 SER A N 1
ATOM 1287 C CA . SER A 1 164 ? -4.240 -18.893 -5.483 1.00 71.62 164 SER A CA 1
ATOM 1288 C C . SER A 1 164 ? -3.544 -20.106 -4.875 1.00 71.62 164 SER A C 1
ATOM 1290 O O . SER A 1 164 ? -2.421 -19.990 -4.384 1.00 71.62 164 SER A O 1
ATOM 1292 N N . GLY A 1 165 ? -4.209 -21.261 -4.911 1.00 63.34 165 GLY A N 1
ATOM 1293 C CA . GLY A 1 165 ? -3.580 -22.546 -4.609 1.00 63.34 165 GLY A CA 1
ATOM 1294 C C . GLY A 1 165 ? -2.738 -23.039 -5.788 1.00 63.34 165 GLY A C 1
ATOM 1295 O O . GLY A 1 165 ? -3.002 -22.676 -6.937 1.00 63.34 165 GLY A O 1
ATOM 1296 N N . ASP A 1 166 ? -1.733 -23.855 -5.499 1.00 60.94 166 ASP A N 1
ATOM 1297 C CA . ASP A 1 166 ? -0.959 -24.611 -6.478 1.00 60.94 166 ASP A CA 1
ATOM 1298 C C . ASP A 1 166 ? -1.467 -26.061 -6.620 1.00 60.94 166 ASP A C 1
ATOM 1300 O O . ASP A 1 166 ? -2.461 -26.461 -6.011 1.00 60.94 166 ASP A O 1
ATOM 1304 N N . GLU A 1 167 ? -0.773 -26.870 -7.429 1.00 62.12 167 GLU A N 1
ATOM 1305 C CA . GLU A 1 167 ? -1.083 -28.296 -7.639 1.00 62.12 167 GLU A CA 1
ATOM 1306 C C . GLU A 1 167 ? -0.973 -29.154 -6.359 1.00 62.12 167 GLU A C 1
ATOM 1308 O O . GLU A 1 167 ? -1.378 -30.314 -6.362 1.00 62.12 167 GLU A O 1
ATOM 1313 N N . GLN A 1 168 ? -0.425 -28.606 -5.270 1.00 63.97 168 GLN A N 1
ATOM 1314 C CA . GLN A 1 168 ? -0.255 -29.247 -3.962 1.00 63.97 168 GLN A CA 1
ATOM 1315 C C . GLN A 1 168 ? -1.175 -28.635 -2.887 1.00 63.97 168 GLN A C 1
ATOM 1317 O O . GLN A 1 168 ? -0.964 -28.863 -1.692 1.00 63.97 168 GLN A O 1
ATOM 1322 N N . GLU A 1 169 ? -2.188 -27.862 -3.297 1.00 58.78 169 GLU A N 1
ATOM 1323 C CA . GLU A 1 169 ? -3.113 -27.134 -2.414 1.00 58.78 169 GLU A CA 1
ATOM 1324 C C . GLU A 1 169 ? -2.409 -26.140 -1.465 1.00 58.78 169 GLU A C 1
ATOM 1326 O O . GLU A 1 169 ? -2.959 -25.746 -0.435 1.00 58.78 169 GLU A O 1
ATOM 1331 N N . GLN A 1 170 ? -1.188 -25.712 -1.795 1.00 48.09 170 GLN A N 1
ATOM 1332 C CA . GLN A 1 170 ? -0.441 -24.694 -1.062 1.00 48.09 170 GLN A CA 1
ATOM 1333 C C . GLN A 1 170 ? -0.569 -23.335 -1.754 1.00 48.09 170 GLN A C 1
ATOM 1335 O O . GLN A 1 170 ? -0.669 -23.238 -2.975 1.00 48.09 170 GLN A O 1
ATOM 1340 N N . VAL A 1 171 ? -0.543 -22.251 -0.979 1.00 49.19 171 VAL A N 1
ATOM 1341 C CA . VAL A 1 171 ? -0.460 -20.896 -1.544 1.00 49.19 171 VAL A CA 1
ATOM 1342 C C . VAL A 1 171 ? 1.000 -20.632 -1.911 1.00 49.19 171 VAL A C 1
ATOM 1344 O O . VAL A 1 171 ? 1.812 -20.357 -1.029 1.00 49.19 171 VAL A O 1
ATOM 1347 N N . ASN A 1 172 ? 1.340 -20.735 -3.198 1.00 40.72 172 ASN A N 1
ATOM 1348 C CA . ASN A 1 172 ? 2.698 -20.529 -3.708 1.00 40.72 172 ASN A CA 1
ATOM 1349 C C . ASN A 1 172 ? 2.753 -19.428 -4.778 1.00 40.72 172 ASN A C 1
ATOM 1351 O O . ASN A 1 172 ? 1.837 -19.256 -5.580 1.00 40.72 172 ASN A O 1
ATOM 1355 N N . PHE A 1 173 ? 3.869 -18.694 -4.804 1.00 41.12 173 PHE A N 1
ATOM 1356 C CA . PHE A 1 173 ? 4.159 -17.647 -5.786 1.00 41.12 173 PHE A CA 1
ATOM 1357 C C . PHE A 1 173 ? 5.196 -18.188 -6.781 1.00 41.12 173 PHE A C 1
ATOM 1359 O O . PHE A 1 173 ? 6.368 -18.338 -6.437 1.00 41.12 173 PHE A O 1
ATOM 1366 N N . HIS A 1 174 ? 4.778 -18.533 -8.001 1.00 35.09 174 HIS A N 1
ATOM 1367 C CA . HIS A 1 174 ? 5.669 -19.075 -9.037 1.00 35.09 174 HIS A CA 1
ATOM 1368 C C . HIS A 1 174 ? 6.058 -18.013 -10.079 1.00 35.09 174 HIS A C 1
ATOM 1370 O O . HIS A 1 174 ? 5.367 -17.018 -10.257 1.00 35.09 174 HIS A O 1
ATOM 1376 N N . GLY A 1 175 ? 7.162 -18.239 -10.794 1.00 32.22 175 GLY A N 1
ATOM 1377 C CA . GLY A 1 175 ? 7.585 -17.475 -11.972 1.00 32.22 175 GLY A CA 1
ATOM 1378 C C . GLY A 1 175 ? 8.410 -18.374 -12.902 1.00 32.22 175 GLY A C 1
ATOM 1379 O O . GLY A 1 175 ? 9.140 -19.235 -12.416 1.00 32.22 175 GLY A O 1
ATOM 1380 N N . TYR A 1 176 ? 8.299 -18.212 -14.223 1.00 30.58 176 TYR A N 1
ATOM 1381 C CA . TYR A 1 176 ? 9.145 -18.893 -15.211 1.00 30.58 176 TYR A CA 1
ATOM 1382 C C . TYR A 1 176 ? 9.668 -17.878 -16.224 1.00 30.58 176 TYR A C 1
ATOM 1384 O O . TYR A 1 176 ? 9.003 -16.888 -16.517 1.00 30.58 176 TYR A O 1
ATOM 1392 N N . GLN A 1 177 ? 10.861 -18.146 -16.753 1.00 34.88 177 GLN A N 1
ATOM 1393 C CA . GLN A 1 177 ? 11.542 -17.312 -17.736 1.00 34.88 177 GLN A CA 1
ATOM 1394 C C . GLN A 1 177 ? 11.667 -18.074 -19.055 1.00 34.88 177 GLN A C 1
ATOM 1396 O O . GLN A 1 177 ? 12.189 -19.188 -19.083 1.00 34.88 177 GLN A O 1
ATOM 1401 N N . GLU A 1 178 ? 11.263 -17.453 -20.161 1.00 37.09 178 GLU A N 1
ATOM 1402 C CA . GLU A 1 178 ? 11.513 -17.984 -21.502 1.00 37.09 178 GLU A CA 1
ATOM 1403 C C . GLU A 1 178 ? 12.182 -16.913 -22.369 1.00 37.09 178 GLU A C 1
ATOM 1405 O O . GLU A 1 178 ? 11.580 -15.910 -22.761 1.00 37.09 178 GLU A O 1
ATOM 1410 N N . LYS A 1 179 ? 13.460 -17.144 -22.678 1.00 47.66 179 LYS A N 1
ATOM 1411 C CA . LYS A 1 179 ? 14.195 -16.410 -23.710 1.00 47.66 179 LYS A CA 1
ATOM 1412 C C . LYS A 1 179 ? 14.064 -17.169 -25.022 1.00 47.66 179 LYS A C 1
ATOM 1414 O O . LYS A 1 179 ? 14.042 -18.397 -25.027 1.00 47.66 179 LYS A O 1
ATOM 1419 N N . ASN A 1 180 ? 14.022 -16.453 -26.144 1.00 60.09 180 ASN A N 1
ATOM 1420 C CA . ASN A 1 180 ? 14.090 -17.129 -27.436 1.00 60.09 180 ASN A CA 1
ATOM 1421 C C . ASN A 1 180 ? 15.417 -17.901 -27.579 1.00 60.09 180 ASN A C 1
ATOM 1423 O O . ASN A 1 180 ? 16.384 -17.656 -26.856 1.00 60.09 180 ASN A O 1
ATOM 1427 N N . GLN A 1 181 ? 15.471 -18.805 -28.555 1.00 60.97 181 GLN A N 1
ATOM 1428 C CA . GLN A 1 181 ? 16.598 -19.717 -28.799 1.00 60.97 181 GLN A CA 1
ATOM 1429 C C . GLN A 1 181 ? 17.982 -19.048 -28.992 1.00 60.97 181 GLN A C 1
ATOM 1431 O O . GLN A 1 181 ? 18.989 -19.750 -29.022 1.00 60.97 181 GLN A O 1
ATOM 1436 N N . TYR A 1 182 ? 18.051 -17.714 -29.114 1.00 64.81 182 TYR A N 1
ATOM 1437 C CA . TYR A 1 182 ? 19.291 -16.948 -29.300 1.00 64.81 182 TYR A CA 1
ATOM 1438 C C . TYR A 1 182 ? 19.507 -15.831 -28.262 1.00 64.81 182 TYR A C 1
ATOM 1440 O O . TYR A 1 182 ? 20.477 -15.086 -28.368 1.00 64.81 182 TYR A O 1
ATOM 1448 N N . GLY A 1 183 ? 18.620 -15.686 -27.270 1.00 63.69 183 GLY A N 1
ATOM 1449 C CA . GLY A 1 183 ? 18.705 -14.641 -26.245 1.00 63.69 183 GLY A CA 1
ATOM 1450 C C . GLY A 1 183 ? 18.534 -13.198 -26.747 1.00 63.69 183 GLY A C 1
ATOM 1451 O O . GLY A 1 183 ? 18.894 -12.277 -26.020 1.00 63.69 183 GLY A O 1
ATOM 1452 N N . ALA A 1 184 ? 18.011 -12.989 -27.961 1.00 67.19 184 ALA A N 1
ATOM 1453 C CA . ALA A 1 184 ? 17.858 -11.669 -28.581 1.00 67.19 184 ALA A CA 1
ATOM 1454 C C . ALA A 1 184 ? 16.432 -11.118 -28.419 1.00 67.19 184 ALA A C 1
ATOM 1456 O O . ALA A 1 184 ? 15.461 -11.850 -28.592 1.00 67.19 184 ALA A O 1
ATOM 1457 N N . GLU A 1 185 ? 16.274 -9.824 -28.157 1.00 65.19 185 GLU A N 1
ATOM 1458 C CA . GLU A 1 185 ? 14.955 -9.180 -28.164 1.00 65.19 185 GLU A CA 1
ATOM 1459 C C . GLU A 1 185 ? 14.446 -9.015 -29.603 1.00 65.19 185 GLU A C 1
ATOM 1461 O O . GLU A 1 185 ? 15.183 -8.595 -30.496 1.00 65.19 185 GLU A O 1
ATOM 1466 N N . VAL A 1 186 ? 13.180 -9.367 -29.849 1.00 69.44 186 VAL A N 1
ATOM 1467 C CA . VAL A 1 186 ? 12.554 -9.269 -31.177 1.00 69.44 186 VAL A CA 1
ATOM 1468 C C . VAL A 1 186 ? 11.283 -8.442 -31.066 1.00 69.44 186 VAL A C 1
ATOM 1470 O O . VAL A 1 186 ? 10.382 -8.788 -30.304 1.00 69.44 186 VAL A O 1
ATOM 1473 N N . LEU A 1 187 ? 11.190 -7.381 -31.869 1.00 69.69 187 LEU A N 1
ATOM 1474 C CA . LEU A 1 187 ? 9.983 -6.566 -31.976 1.00 69.69 187 LEU A CA 1
ATOM 1475 C C . LEU A 1 187 ? 8.896 -7.333 -32.748 1.00 69.69 187 LEU A C 1
ATOM 1477 O O . LEU A 1 187 ? 9.145 -7.834 -33.846 1.00 69.69 187 LEU A O 1
ATOM 1481 N N . LYS A 1 188 ? 7.687 -7.411 -32.186 1.00 71.69 188 LYS A N 1
ATOM 1482 C CA . LYS A 1 188 ? 6.510 -8.056 -32.797 1.00 71.69 188 LYS A CA 1
ATOM 1483 C C . LYS A 1 188 ? 5.321 -7.090 -32.821 1.00 71.69 188 LYS A C 1
ATOM 1485 O O . LYS A 1 188 ? 5.291 -6.144 -32.037 1.00 71.69 188 LYS A O 1
ATOM 1490 N N . ASP A 1 189 ? 4.342 -7.325 -33.705 1.00 70.25 189 ASP A N 1
ATOM 1491 C CA . ASP A 1 189 ? 3.050 -6.618 -33.628 1.00 70.25 189 ASP A CA 1
ATOM 1492 C C . ASP A 1 189 ? 2.376 -6.999 -32.304 1.00 70.25 189 ASP A C 1
ATOM 1494 O O . ASP A 1 189 ? 2.207 -8.180 -32.004 1.00 70.25 189 ASP A O 1
ATOM 1498 N N . GLY A 1 190 ? 2.010 -5.998 -31.505 1.00 67.25 190 GLY A N 1
ATOM 1499 C CA . GLY A 1 190 ? 1.382 -6.175 -30.197 1.00 67.25 190 GLY A CA 1
ATOM 1500 C C . GLY A 1 190 ? -0.099 -6.545 -30.276 1.00 67.25 190 GLY A C 1
ATOM 1501 O O . GLY A 1 190 ? -0.849 -6.195 -29.374 1.00 67.25 190 GLY A O 1
ATOM 1502 N N . ARG A 1 191 ? -0.563 -7.166 -31.366 1.00 74.06 191 ARG A N 1
ATOM 1503 C CA . ARG A 1 191 ? -1.969 -7.539 -31.566 1.00 74.06 191 ARG A CA 1
ATOM 1504 C C . ARG A 1 191 ? -2.090 -9.021 -31.940 1.00 74.06 191 ARG A C 1
ATOM 1506 O O . ARG A 1 191 ? -1.626 -9.397 -33.016 1.00 74.06 191 ARG A O 1
ATOM 1513 N N . PRO A 1 192 ? -2.769 -9.838 -31.111 1.00 73.38 192 PRO A N 1
ATOM 1514 C CA . PRO A 1 192 ? -3.271 -9.511 -29.767 1.00 73.38 192 PRO A CA 1
ATOM 1515 C C . PRO A 1 192 ? -2.120 -9.264 -28.772 1.00 73.38 192 PRO A C 1
ATOM 1517 O O . PRO A 1 192 ? -1.074 -9.895 -28.884 1.00 73.38 192 PRO A O 1
ATOM 1520 N N . LEU A 1 193 ? -2.310 -8.347 -27.815 1.00 76.56 193 LEU A N 1
ATOM 1521 C CA . LEU A 1 193 ? -1.304 -8.019 -26.796 1.00 76.56 193 LEU A CA 1
ATOM 1522 C C . LEU A 1 193 ? -1.354 -9.050 -25.659 1.00 76.56 193 LEU A C 1
ATOM 1524 O O . LEU A 1 193 ? -2.388 -9.131 -24.992 1.00 76.56 193 LEU A O 1
ATOM 1528 N N . PRO A 1 194 ? -0.275 -9.804 -25.388 1.00 80.81 194 PRO A N 1
ATOM 1529 C CA . PRO A 1 194 ? -0.233 -10.692 -24.232 1.00 80.81 194 PRO A CA 1
ATOM 1530 C C . PRO A 1 194 ? -0.123 -9.893 -22.925 1.00 80.81 194 PRO A C 1
ATOM 1532 O O . PRO A 1 194 ? 0.643 -8.933 -22.835 1.00 80.81 194 PRO A O 1
ATOM 1535 N N . VAL A 1 195 ? -0.869 -10.305 -21.897 1.00 82.00 195 VAL A N 1
ATOM 1536 C CA . VAL A 1 195 ? -0.946 -9.607 -20.596 1.00 82.00 195 VAL A CA 1
ATOM 1537 C C . VAL A 1 195 ? 0.370 -9.608 -19.815 1.00 82.00 195 VAL A C 1
ATOM 1539 O O . VAL A 1 195 ? 0.632 -8.673 -19.070 1.00 82.00 195 VAL A O 1
ATOM 1542 N N . GLU A 1 196 ? 1.237 -10.593 -20.045 1.00 79.31 196 GLU A N 1
ATOM 1543 C CA . GLU A 1 196 ? 2.580 -10.702 -19.448 1.00 79.31 196 GLU A CA 1
ATOM 1544 C C . GLU A 1 196 ? 3.498 -9.503 -19.763 1.00 79.31 196 GLU A C 1
ATOM 1546 O O . GLU A 1 196 ? 4.480 -9.267 -19.074 1.00 79.31 196 GLU A O 1
ATOM 1551 N N . PHE A 1 197 ? 3.182 -8.688 -20.774 1.00 78.38 197 PHE A N 1
ATOM 1552 C CA . PHE A 1 197 ? 3.918 -7.453 -21.083 1.00 78.38 197 PHE A CA 1
ATOM 1553 C C . PHE A 1 197 ? 3.488 -6.254 -20.217 1.00 78.38 197 PHE A C 1
ATOM 1555 O O . PHE A 1 197 ? 4.009 -5.153 -20.393 1.00 78.38 197 PHE A O 1
ATOM 1562 N N . LEU A 1 198 ? 2.513 -6.440 -19.319 1.00 82.19 198 LEU A N 1
ATOM 1563 C CA . LEU A 1 198 ? 1.912 -5.385 -18.495 1.00 82.19 198 LEU A CA 1
ATOM 1564 C C . LEU A 1 198 ? 2.181 -5.552 -16.991 1.00 82.19 198 LEU A C 1
ATOM 1566 O O . LEU A 1 198 ? 1.710 -4.736 -16.202 1.00 82.19 198 LEU A O 1
ATOM 1570 N N . LEU A 1 199 ? 2.889 -6.607 -16.584 1.00 83.19 199 LEU A N 1
ATOM 1571 C CA . LEU A 1 199 ? 3.001 -7.025 -15.184 1.00 83.19 199 LEU A CA 1
ATOM 1572 C C . LEU A 1 199 ? 4.413 -6.840 -14.650 1.00 83.19 199 LEU A C 1
ATOM 1574 O O . LEU A 1 199 ? 5.362 -7.039 -15.375 1.00 83.19 199 LEU A O 1
ATOM 1578 N N . VAL A 1 200 ? 4.576 -6.519 -13.374 1.00 80.94 200 VAL A N 1
ATOM 1579 C CA . VAL A 1 200 ? 5.883 -6.533 -12.700 1.00 80.94 200 VAL A CA 1
ATOM 1580 C C . VAL A 1 200 ? 5.708 -7.348 -11.430 1.00 80.94 200 VAL A C 1
ATOM 1582 O O . VAL A 1 200 ? 4.733 -7.128 -10.708 1.00 80.94 200 VAL A O 1
ATOM 1585 N N . ASP A 1 201 ? 6.602 -8.300 -11.164 1.00 79.88 201 ASP A N 1
ATOM 1586 C CA . ASP A 1 201 ? 6.510 -9.122 -9.962 1.00 79.88 201 ASP A CA 1
ATOM 1587 C C . ASP A 1 201 ? 7.130 -8.416 -8.752 1.00 79.88 201 ASP A C 1
ATOM 1589 O O . ASP A 1 201 ? 8.175 -7.766 -8.824 1.00 79.88 201 ASP A O 1
ATOM 1593 N N . VAL A 1 202 ? 6.448 -8.528 -7.613 1.00 82.44 202 VAL A N 1
ATOM 1594 C CA . VAL A 1 202 ? 6.882 -7.951 -6.340 1.00 82.44 202 VAL A CA 1
ATOM 1595 C C . VAL A 1 202 ? 7.083 -9.099 -5.355 1.00 82.44 202 VAL A C 1
ATOM 1597 O O . VAL A 1 202 ? 6.142 -9.866 -5.140 1.00 82.44 202 VAL A O 1
ATOM 1600 N N . PRO A 1 203 ? 8.276 -9.251 -4.751 1.00 81.12 203 PRO A N 1
ATOM 1601 C CA . PRO A 1 203 ? 8.510 -10.312 -3.784 1.00 81.12 203 PRO A CA 1
ATOM 1602 C C . PRO A 1 203 ? 7.649 -10.098 -2.537 1.00 81.12 203 PRO A C 1
ATOM 1604 O O . PRO A 1 203 ? 7.556 -8.990 -2.007 1.00 81.12 203 PRO A O 1
ATOM 1607 N N . THR A 1 204 ? 7.057 -11.179 -2.042 1.00 79.25 204 THR A N 1
ATOM 1608 C CA . THR A 1 204 ? 6.229 -11.191 -0.832 1.00 79.25 204 THR A CA 1
ATOM 1609 C C . THR A 1 204 ? 6.878 -12.038 0.253 1.00 79.25 204 THR A C 1
ATOM 1611 O O . THR A 1 204 ? 7.543 -13.033 -0.032 1.00 79.25 204 THR A O 1
ATOM 1614 N N . GLY A 1 205 ? 6.656 -11.685 1.516 1.00 79.19 205 GLY A N 1
ATOM 1615 C CA . GLY A 1 205 ? 7.145 -12.469 2.641 1.00 79.19 205 GLY A CA 1
ATOM 1616 C C . GLY A 1 205 ? 6.549 -12.012 3.961 1.00 79.19 205 GLY A C 1
ATOM 1617 O O . GLY A 1 205 ? 5.934 -10.950 4.045 1.00 79.19 205 GLY A O 1
ATOM 1618 N N . MET A 1 206 ? 6.754 -12.825 4.992 1.00 80.56 206 MET A N 1
ATOM 1619 C CA . MET A 1 206 ? 6.396 -12.479 6.364 1.00 80.56 206 MET A CA 1
ATOM 1620 C C . MET A 1 206 ? 7.627 -11.941 7.102 1.00 80.56 206 MET A C 1
ATOM 1622 O O . MET A 1 206 ? 8.741 -12.428 6.869 1.00 80.56 206 MET A O 1
ATOM 1626 N N . PRO A 1 207 ? 7.466 -10.949 7.995 1.00 84.56 207 PRO A N 1
ATOM 1627 C CA . PRO A 1 207 ? 8.560 -10.495 8.844 1.00 84.56 207 PRO A CA 1
ATOM 1628 C C . PRO A 1 207 ? 9.080 -11.652 9.706 1.00 84.56 207 PRO A C 1
ATOM 1630 O O . PRO A 1 207 ? 8.301 -12.461 10.208 1.00 84.56 207 PRO A O 1
ATOM 1633 N N . LYS A 1 208 ? 10.406 -11.719 9.900 1.00 84.81 208 LYS A N 1
ATOM 1634 C CA . LYS A 1 208 ? 11.033 -12.739 10.766 1.00 84.81 208 LYS A CA 1
ATOM 1635 C C . LYS A 1 208 ? 10.510 -12.666 12.198 1.00 84.81 208 LYS A C 1
ATOM 1637 O O . LYS A 1 208 ? 10.271 -13.693 12.820 1.00 84.81 208 LYS A O 1
ATOM 1642 N N . GLU A 1 209 ? 10.343 -11.445 12.691 1.00 87.38 209 GLU A N 1
ATOM 1643 C CA . GLU A 1 209 ? 9.760 -11.138 13.990 1.00 87.38 209 GLU A CA 1
ATOM 1644 C C . GLU A 1 209 ? 8.520 -10.274 13.738 1.00 87.38 209 GLU A C 1
ATOM 1646 O O . GLU A 1 209 ? 8.660 -9.095 13.402 1.00 87.38 209 GLU A O 1
ATOM 1651 N N . PRO A 1 210 ? 7.309 -10.855 13.807 1.00 82.56 210 PRO A N 1
ATOM 1652 C CA . PRO A 1 210 ? 6.087 -10.121 13.525 1.00 82.56 210 PRO A CA 1
ATOM 1653 C C . PRO A 1 210 ? 5.844 -9.045 14.579 1.00 82.56 210 PRO A C 1
ATOM 1655 O O . PRO A 1 210 ? 5.701 -9.342 15.764 1.00 82.56 210 PRO A O 1
ATOM 1658 N N . GLN A 1 211 ? 5.765 -7.796 14.131 1.00 79.38 211 GLN A N 1
ATOM 1659 C CA . GLN A 1 211 ? 5.295 -6.678 14.938 1.00 79.38 211 GLN A CA 1
ATOM 1660 C C . GLN A 1 211 ? 3.932 -6.263 14.399 1.00 79.38 211 GLN A C 1
ATOM 1662 O O . GLN A 1 211 ? 3.815 -5.835 13.251 1.00 79.38 211 GLN A O 1
ATOM 1667 N N . TYR A 1 212 ? 2.895 -6.450 15.210 1.00 80.31 212 TYR A N 1
ATOM 1668 C CA . TYR A 1 212 ? 1.520 -6.178 14.815 1.00 80.31 212 TYR A CA 1
ATOM 1669 C C . TYR A 1 212 ? 1.062 -4.842 15.386 1.00 80.31 212 TYR A C 1
ATOM 1671 O O . TYR A 1 212 ? 1.111 -4.640 16.596 1.00 80.31 212 TYR A O 1
ATOM 1679 N N . THR A 1 213 ? 0.557 -3.959 14.525 1.00 82.44 213 THR A N 1
ATOM 1680 C CA . THR A 1 213 ? -0.206 -2.788 14.976 1.00 82.44 213 THR A CA 1
ATOM 1681 C C . THR A 1 213 ? -1.600 -3.193 15.437 1.00 82.44 213 THR A C 1
ATOM 1683 O O . THR A 1 213 ? -2.062 -2.670 16.434 1.00 82.44 213 THR A O 1
ATOM 1686 N N . PHE A 1 214 ? -2.251 -4.139 14.751 1.00 88.19 214 PHE A N 1
ATOM 1687 C CA . PHE A 1 214 ? -3.543 -4.709 15.141 1.00 88.19 214 PHE A CA 1
ATOM 1688 C C . PHE A 1 214 ? -3.348 -6.172 15.520 1.00 88.19 214 PHE A C 1
ATOM 1690 O O . PHE A 1 214 ? -2.885 -6.966 14.700 1.00 88.19 214 PHE A O 1
ATOM 1697 N N . SER A 1 215 ? -3.677 -6.526 16.760 1.00 72.75 215 SER A N 1
ATOM 1698 C CA . SER A 1 215 ? -3.478 -7.880 17.277 1.00 72.75 215 SER A CA 1
ATOM 1699 C C . SER A 1 215 ? -4.786 -8.669 17.234 1.00 72.75 215 SER A C 1
ATOM 1701 O O . SER A 1 215 ? -5.853 -8.103 17.478 1.00 72.75 215 SER A O 1
ATOM 1703 N N . PRO A 1 216 ? -4.741 -9.978 16.935 1.00 65.25 216 PRO A N 1
ATOM 1704 C CA . PRO A 1 216 ? -5.939 -10.802 16.955 1.00 65.25 216 PRO A CA 1
ATOM 1705 C C . PRO A 1 216 ? -6.531 -10.859 18.376 1.00 65.25 216 PRO A C 1
ATOM 1707 O O . PRO A 1 216 ? -5.779 -10.915 19.354 1.00 65.25 216 PRO A O 1
ATOM 1710 N N . PRO A 1 217 ? -7.868 -10.861 18.509 1.00 67.69 217 PRO A N 1
ATOM 1711 C CA . PRO A 1 217 ? -8.522 -10.928 19.809 1.00 67.69 217 PRO A CA 1
ATOM 1712 C C . PRO A 1 217 ? -8.294 -12.285 20.489 1.00 67.69 217 PRO A C 1
ATOM 1714 O O . PRO A 1 217 ? -7.998 -13.284 19.828 1.00 67.69 217 PRO A O 1
ATOM 1717 N N . ARG A 1 218 ? -8.425 -12.314 21.823 1.00 69.50 218 ARG A N 1
ATOM 1718 C CA . ARG A 1 218 ? -8.079 -13.484 22.650 1.00 69.50 218 ARG A CA 1
ATOM 1719 C C . ARG A 1 218 ? -9.104 -14.613 22.542 1.00 69.50 218 ARG A C 1
ATOM 1721 O O . ARG A 1 218 ? -8.696 -15.769 22.454 1.00 69.50 218 ARG A O 1
ATOM 1728 N N . THR A 1 219 ? -10.398 -14.290 22.548 1.00 74.88 219 THR A N 1
ATOM 1729 C CA . THR A 1 219 ? -11.477 -15.290 22.594 1.00 74.88 219 THR A CA 1
ATOM 1730 C C . THR A 1 219 ? -12.606 -14.991 21.599 1.00 74.88 219 THR A C 1
ATOM 1732 O O . THR A 1 219 ? -12.866 -15.828 20.733 1.00 74.88 219 THR A O 1
ATOM 1735 N N . ALA A 1 220 ? -13.219 -13.808 21.622 1.00 73.50 220 ALA A N 1
ATOM 1736 C CA . ALA A 1 220 ? -14.294 -13.397 20.722 1.00 73.50 220 ALA A CA 1
ATOM 1737 C C . ALA A 1 220 ? -13.770 -12.457 19.643 1.00 73.50 220 ALA A C 1
ATOM 1739 O O . ALA A 1 220 ? -13.084 -11.463 19.884 1.00 73.50 220 ALA A O 1
ATOM 1740 N N . ARG A 1 221 ? -14.139 -12.768 18.403 1.00 86.19 221 ARG A N 1
ATOM 1741 C CA . ARG A 1 221 ? -13.816 -11.938 17.249 1.00 86.19 221 ARG A CA 1
ATOM 1742 C C . ARG A 1 221 ? -14.892 -10.883 17.048 1.00 86.19 221 ARG A C 1
ATOM 1744 O O . ARG A 1 221 ? -16.077 -11.205 16.960 1.00 86.19 221 ARG A O 1
ATOM 1751 N N . PHE A 1 222 ? -14.465 -9.630 16.924 1.00 93.25 222 PHE A N 1
ATOM 1752 C CA . PHE A 1 222 ? -15.324 -8.603 16.354 1.00 93.25 222 PHE A CA 1
ATOM 1753 C C . PHE A 1 222 ? -15.590 -8.942 14.881 1.00 93.25 222 PHE A C 1
ATOM 1755 O O . PHE A 1 222 ? -14.650 -9.305 14.167 1.00 93.25 222 PHE A O 1
ATOM 1762 N N . ALA A 1 223 ? -16.854 -8.889 14.457 1.00 94.19 223 ALA A N 1
ATOM 1763 C CA . ALA A 1 223 ? -17.252 -9.287 13.108 1.00 94.19 223 ALA A CA 1
ATOM 1764 C C . ALA A 1 223 ? -16.612 -8.378 12.043 1.00 94.19 223 ALA A C 1
ATOM 1766 O O . ALA A 1 223 ? -16.487 -7.165 12.243 1.00 94.19 223 ALA A O 1
ATOM 1767 N N . ILE A 1 224 ? -16.213 -8.960 10.910 1.00 94.31 224 ILE A N 1
ATOM 1768 C CA . ILE A 1 224 ? -15.652 -8.204 9.781 1.00 94.31 224 ILE A CA 1
ATOM 1769 C C . ILE A 1 224 ? -16.797 -7.568 8.985 1.00 94.31 224 ILE A C 1
ATOM 1771 O O . ILE A 1 224 ? -17.843 -8.181 8.785 1.00 94.31 224 ILE A O 1
ATOM 1775 N N . GLU A 1 225 ? -16.609 -6.332 8.525 1.00 93.75 225 GLU A N 1
ATOM 1776 C CA . GLU A 1 225 ? -17.605 -5.608 7.737 1.00 93.75 225 GLU A CA 1
ATOM 1777 C C . GLU A 1 225 ? -17.962 -6.323 6.422 1.00 93.75 225 GLU A C 1
ATOM 1779 O O . GLU A 1 225 ? -17.141 -7.018 5.820 1.00 93.75 225 GLU A O 1
ATOM 1784 N N . ASN A 1 226 ? -19.184 -6.091 5.930 1.00 94.56 226 ASN A N 1
ATOM 1785 C CA . ASN A 1 226 ? -19.705 -6.648 4.672 1.00 94.56 226 ASN A CA 1
ATOM 1786 C C . ASN A 1 226 ? -19.777 -8.188 4.635 1.00 94.56 226 ASN A C 1
ATOM 1788 O O . ASN A 1 226 ? -19.620 -8.791 3.571 1.00 94.56 226 ASN A O 1
ATOM 1792 N N . ARG A 1 227 ? -20.029 -8.830 5.783 1.00 95.19 227 ARG A N 1
ATOM 1793 C CA . ARG A 1 227 ? -20.164 -10.293 5.905 1.00 95.19 227 ARG A CA 1
ATOM 1794 C C . ARG A 1 227 ? -21.503 -10.760 6.478 1.00 95.19 227 ARG A C 1
ATOM 1796 O O . ARG A 1 227 ? -21.632 -11.915 6.882 1.00 95.19 227 ARG A O 1
ATOM 1803 N N . ASP A 1 228 ? -22.528 -9.916 6.419 1.00 90.31 228 ASP A N 1
ATOM 1804 C CA . ASP A 1 228 ? -23.884 -10.239 6.879 1.00 90.31 228 ASP A CA 1
ATOM 1805 C C . ASP A 1 228 ? -24.430 -11.520 6.223 1.00 90.31 228 ASP A C 1
ATOM 1807 O O . ASP A 1 228 ? -25.059 -12.348 6.878 1.00 90.31 228 ASP A O 1
ATOM 1811 N N . THR A 1 229 ? -24.127 -11.739 4.938 1.00 93.12 229 THR A N 1
ATOM 1812 C CA . THR A 1 229 ? -24.520 -12.948 4.190 1.00 93.12 229 THR A CA 1
ATOM 1813 C C . THR A 1 229 ? -23.811 -14.220 4.660 1.00 93.12 229 THR A C 1
ATOM 1815 O O . THR A 1 229 ? -24.282 -15.316 4.373 1.00 93.12 229 THR A O 1
ATOM 1818 N N . MET A 1 230 ? -22.699 -14.087 5.386 1.00 92.19 230 MET A N 1
ATOM 1819 C CA . MET A 1 230 ? -21.962 -15.182 6.024 1.00 92.19 230 MET A CA 1
ATOM 1820 C C . MET A 1 230 ? -22.361 -15.370 7.497 1.00 92.19 230 MET A C 1
ATOM 1822 O O . MET A 1 230 ? -21.783 -16.211 8.182 1.00 92.19 230 MET A O 1
ATOM 1826 N N . GLY A 1 231 ? -23.322 -14.585 8.000 1.00 91.38 231 GLY A N 1
ATOM 1827 C CA . GLY A 1 231 ? -23.751 -14.605 9.400 1.00 91.38 231 GLY A CA 1
ATOM 1828 C C . GLY A 1 231 ? -22.844 -13.820 10.357 1.00 91.38 231 GLY A C 1
ATOM 1829 O O . GLY A 1 231 ? -23.064 -13.857 11.566 1.00 91.38 231 GLY A O 1
ATOM 1830 N N . GLU A 1 232 ? -21.844 -13.095 9.849 1.00 92.31 232 GLU A N 1
ATOM 1831 C CA . GLU A 1 232 ? -21.007 -12.194 10.647 1.00 92.31 232 GLU A CA 1
ATOM 1832 C C . GLU A 1 232 ? -21.625 -10.785 10.641 1.00 92.31 232 GLU A C 1
ATOM 1834 O O . GLU A 1 232 ? -21.383 -9.999 9.729 1.00 92.31 232 GLU A O 1
ATOM 1839 N N . ILE A 1 233 ? -22.435 -10.471 11.656 1.00 92.06 233 ILE A N 1
ATOM 1840 C CA . ILE A 1 233 ? -23.131 -9.179 11.779 1.00 92.06 233 ILE A CA 1
ATOM 1841 C C . ILE A 1 233 ? -22.453 -8.325 12.858 1.00 92.06 233 ILE A C 1
ATOM 1843 O O . ILE A 1 233 ? -22.272 -8.775 13.992 1.00 92.06 233 ILE A O 1
ATOM 1847 N N . GLN A 1 234 ? -22.105 -7.082 12.521 1.00 93.00 234 GLN A N 1
ATOM 1848 C CA . GLN A 1 234 ? -21.526 -6.117 13.463 1.00 93.00 234 GLN A CA 1
ATOM 1849 C C . GLN A 1 234 ? -22.594 -5.460 14.355 1.00 93.00 234 GLN A C 1
ATOM 1851 O O . GLN A 1 234 ? -23.715 -5.198 13.922 1.00 93.00 234 GLN A O 1
ATOM 1856 N N . GLY A 1 235 ? -22.228 -5.125 15.597 1.00 90.50 235 GLY A N 1
ATOM 1857 C CA . GLY A 1 235 ? -23.124 -4.467 16.558 1.00 90.50 235 GLY A CA 1
ATOM 1858 C C . GLY A 1 235 ? -23.927 -5.441 17.428 1.00 90.50 235 GLY A C 1
ATOM 1859 O O . GLY A 1 235 ? -23.613 -6.630 17.494 1.00 90.50 235 GLY A O 1
ATOM 1860 N N . GLY A 1 236 ? -24.931 -4.929 18.151 1.00 89.44 236 GLY A N 1
ATOM 1861 C CA . GLY A 1 236 ? -25.850 -5.721 18.980 1.00 89.44 236 GLY A CA 1
ATOM 1862 C C . GLY A 1 236 ? -25.153 -6.785 19.840 1.00 89.44 236 GLY A C 1
ATOM 1863 O O . GLY A 1 236 ? -24.289 -6.471 20.662 1.00 89.44 236 GLY A O 1
ATOM 1864 N N . ALA A 1 237 ? -25.506 -8.057 19.618 1.00 89.62 237 ALA A N 1
ATOM 1865 C CA . ALA A 1 237 ? -24.925 -9.197 20.329 1.00 89.62 237 ALA A CA 1
ATOM 1866 C C . ALA A 1 237 ? -23.417 -9.382 20.070 1.00 89.62 237 ALA A C 1
ATOM 1868 O O . ALA A 1 237 ? -22.697 -9.736 21.000 1.00 89.62 237 ALA A O 1
ATOM 1869 N N . ASN A 1 238 ? -22.920 -9.111 18.853 1.00 92.00 238 ASN A N 1
ATOM 1870 C CA . ASN A 1 238 ? -21.488 -9.204 18.546 1.00 92.00 238 ASN A CA 1
ATOM 1871 C C . ASN A 1 238 ? -20.690 -8.157 19.330 1.00 92.00 238 ASN A C 1
ATOM 1873 O O . ASN A 1 238 ? -19.705 -8.503 19.975 1.00 92.00 238 ASN A O 1
ATOM 1877 N N . LEU A 1 239 ? -21.152 -6.902 19.339 1.00 92.56 239 LEU A N 1
ATOM 1878 C CA . LEU A 1 239 ? -20.498 -5.839 20.102 1.00 92.56 239 LEU A CA 1
ATOM 1879 C C . LEU A 1 239 ? -20.603 -6.081 21.613 1.00 92.56 239 LEU A C 1
ATOM 1881 O O . LEU A 1 239 ? -19.616 -5.910 22.318 1.00 92.56 239 LEU A O 1
ATOM 1885 N N . SER A 1 240 ? -21.756 -6.530 22.118 1.00 91.75 240 SER A N 1
ATOM 1886 C CA . SER A 1 240 ? -21.916 -6.850 23.542 1.00 91.75 240 SER A CA 1
ATOM 1887 C C . SER A 1 240 ? -20.982 -7.981 23.987 1.00 91.75 240 SER A C 1
ATOM 1889 O O . SER A 1 240 ? -20.279 -7.826 24.984 1.00 91.75 240 SER A O 1
ATOM 1891 N N . ALA A 1 241 ? -20.919 -9.078 23.224 1.00 91.31 241 ALA A N 1
ATOM 1892 C CA . ALA A 1 241 ? -20.007 -10.184 23.500 1.00 91.31 241 ALA A CA 1
ATOM 1893 C C . ALA A 1 241 ? -18.541 -9.742 23.415 1.00 91.31 241 ALA A C 1
ATOM 1895 O O . ALA A 1 241 ? -17.758 -10.084 24.292 1.00 91.31 241 ALA A O 1
ATOM 1896 N N . TYR A 1 242 ? -18.190 -8.937 22.407 1.00 92.62 242 TYR A N 1
ATOM 1897 C CA . TYR A 1 242 ? -16.839 -8.411 22.239 1.00 92.62 242 TYR A CA 1
ATOM 1898 C C . TYR A 1 242 ? -16.424 -7.501 23.402 1.00 92.62 242 TYR A C 1
ATOM 1900 O O . TYR A 1 242 ? -15.356 -7.688 23.970 1.00 92.62 242 TYR A O 1
ATOM 1908 N N . CYS A 1 243 ? -17.277 -6.558 23.814 1.00 91.69 243 CYS A N 1
ATOM 1909 C CA . CYS A 1 243 ? -17.010 -5.680 24.956 1.00 91.69 243 CYS A CA 1
ATOM 1910 C C . CYS A 1 243 ? -16.892 -6.437 26.281 1.00 91.69 243 CYS A C 1
ATOM 1912 O O . CYS A 1 243 ? -16.120 -6.027 27.141 1.00 91.69 243 CYS A O 1
ATOM 1914 N N . ALA A 1 244 ? -17.643 -7.525 26.458 1.00 91.00 244 ALA A N 1
ATOM 1915 C CA . ALA A 1 244 ? -17.631 -8.301 27.696 1.00 91.00 244 ALA A CA 1
ATOM 1916 C C . ALA A 1 244 ? -16.293 -9.015 27.964 1.00 91.00 244 ALA A C 1
ATOM 1918 O O . ALA A 1 244 ? -16.047 -9.429 29.096 1.00 91.00 244 ALA A O 1
ATOM 1919 N N . GLU A 1 245 ? -15.429 -9.160 26.956 1.00 91.00 245 GLU A N 1
ATOM 1920 C CA . GLU A 1 245 ? -14.133 -9.832 27.108 1.00 91.00 245 GLU A CA 1
ATOM 1921 C C . GLU A 1 245 ? -13.034 -8.957 27.697 1.00 91.00 245 GLU A C 1
ATOM 1923 O O . GLU A 1 245 ? -12.008 -9.476 28.136 1.00 91.00 245 GLU A O 1
ATOM 1928 N N . TYR A 1 246 ? -13.227 -7.640 27.680 1.00 92.19 246 TYR A N 1
ATOM 1929 C CA . TYR A 1 246 ? -12.192 -6.684 28.032 1.00 92.19 246 TYR A CA 1
ATOM 1930 C C . TYR A 1 246 ? -12.621 -5.876 29.245 1.00 92.19 246 TYR A C 1
ATOM 1932 O O . TYR A 1 246 ? -13.732 -5.349 29.330 1.00 92.19 246 TYR A O 1
ATOM 1940 N N . THR A 1 247 ? -11.710 -5.736 30.199 1.00 93.38 247 THR A N 1
ATOM 1941 C CA . THR A 1 247 ? -11.870 -4.741 31.256 1.00 93.38 247 THR A CA 1
ATOM 1942 C C . THR A 1 247 ? -11.514 -3.350 30.734 1.00 93.38 247 THR A C 1
ATOM 1944 O O . THR A 1 247 ? -10.831 -3.203 29.723 1.00 93.38 247 THR A O 1
ATOM 1947 N N . LEU A 1 248 ? -11.894 -2.299 31.469 1.00 94.06 248 LEU A N 1
ATOM 1948 C CA . LEU A 1 248 ? -11.478 -0.933 31.130 1.00 94.06 248 LEU A CA 1
ATOM 1949 C C . LEU A 1 248 ? -9.949 -0.813 30.998 1.00 94.06 248 LEU A C 1
ATOM 1951 O O . LEU A 1 248 ? -9.466 -0.117 30.114 1.00 94.06 248 LEU A O 1
ATOM 1955 N N . ASN A 1 249 ? -9.183 -1.517 31.839 1.00 94.94 249 ASN A N 1
ATOM 1956 C CA . ASN A 1 249 ? -7.720 -1.497 31.778 1.00 94.94 249 ASN A CA 1
ATOM 1957 C C . ASN A 1 249 ? -7.160 -2.170 30.518 1.00 94.94 249 ASN A C 1
ATOM 1959 O O . ASN A 1 249 ? -6.014 -1.903 30.164 1.00 94.94 249 ASN A O 1
ATOM 1963 N N . GLU A 1 250 ? -7.950 -3.011 29.851 1.00 93.50 250 GLU A N 1
ATOM 1964 C CA . GLU A 1 250 ? -7.620 -3.725 28.611 1.00 93.50 250 GLU A CA 1
ATOM 1965 C C . GLU A 1 250 ? -8.277 -3.076 27.381 1.00 93.50 250 GLU A C 1
ATOM 1967 O O . GLU A 1 250 ? -8.326 -3.662 26.299 1.00 93.50 250 GLU A O 1
ATOM 1972 N N . PHE A 1 251 ? -8.796 -1.852 27.528 1.00 94.88 251 PHE A N 1
ATOM 1973 C CA . PHE A 1 251 ? -9.468 -1.157 26.436 1.00 94.88 251 PHE A CA 1
ATOM 1974 C C . PHE A 1 251 ? -8.529 -0.869 25.259 1.00 94.88 251 PHE A C 1
ATOM 1976 O O . PHE A 1 251 ? -8.969 -0.879 24.114 1.00 94.88 251 PHE A O 1
ATOM 1983 N N . LEU A 1 252 ? -7.229 -0.659 25.504 1.00 94.69 252 LEU A N 1
ATOM 1984 C CA . LEU A 1 252 ? -6.259 -0.517 24.417 1.00 94.69 252 LEU A CA 1
ATOM 1985 C C . LEU A 1 252 ? -6.252 -1.772 23.534 1.00 94.69 252 LEU A C 1
ATOM 1987 O O . LEU A 1 252 ? -6.326 -1.656 22.316 1.00 94.69 252 LEU A O 1
ATOM 1991 N N . GLU A 1 253 ? -6.211 -2.967 24.122 1.00 92.88 253 GLU A N 1
ATOM 1992 C CA . GLU A 1 253 ? -6.256 -4.236 23.395 1.00 92.88 253 GLU A CA 1
ATOM 1993 C C . GLU A 1 253 ? -7.574 -4.422 22.645 1.00 92.88 253 GLU A C 1
ATOM 1995 O O . GLU A 1 253 ? -7.560 -4.919 21.520 1.00 92.88 253 GLU A O 1
ATOM 2000 N N . GLN A 1 254 ? -8.693 -3.999 23.237 1.00 93.19 254 GLN A N 1
ATOM 2001 C CA . GLN A 1 254 ? -9.997 -3.993 22.573 1.00 93.19 254 GLN A CA 1
ATOM 2002 C C . GLN A 1 254 ? -10.001 -3.058 21.351 1.00 93.19 254 GLN A C 1
ATOM 2004 O O . GLN A 1 254 ? -10.428 -3.433 20.263 1.00 93.19 254 GLN A O 1
ATOM 2009 N N . ALA A 1 255 ? -9.495 -1.835 21.517 1.00 94.12 255 ALA A N 1
ATOM 2010 C CA . ALA A 1 255 ? -9.418 -0.829 20.464 1.00 94.12 255 ALA A CA 1
ATOM 2011 C C . ALA A 1 255 ? -8.372 -1.165 19.391 1.00 94.12 255 ALA A C 1
ATOM 2013 O O . ALA A 1 255 ? -8.457 -0.675 18.267 1.00 94.12 255 ALA A O 1
ATOM 2014 N N . THR A 1 256 ? -7.411 -2.037 19.699 1.00 93.94 256 THR A N 1
ATOM 2015 C CA . THR A 1 256 ? -6.361 -2.506 18.782 1.00 93.94 256 THR A CA 1
ATOM 2016 C C . THR A 1 256 ? -6.897 -3.552 17.786 1.00 93.94 256 THR A C 1
ATOM 2018 O O . THR A 1 256 ? -6.272 -4.569 17.490 1.00 93.94 256 THR A O 1
ATOM 2021 N N . ASN A 1 257 ? -8.072 -3.271 17.219 1.00 93.25 257 ASN A N 1
ATOM 2022 C CA . ASN A 1 257 ? -8.759 -4.055 16.203 1.00 93.25 257 ASN A CA 1
ATOM 2023 C C . ASN A 1 257 ? -9.336 -3.112 15.135 1.00 93.25 257 ASN A C 1
ATOM 2025 O O . ASN A 1 257 ? -10.212 -2.294 15.414 1.00 93.25 257 ASN A O 1
ATOM 2029 N N . PHE A 1 258 ? -8.860 -3.248 13.896 1.00 93.75 258 PHE A N 1
ATOM 2030 C CA . PHE A 1 258 ? -9.251 -2.371 12.791 1.00 93.75 258 PHE A CA 1
ATOM 2031 C C . PHE A 1 258 ? -10.760 -2.396 12.502 1.00 93.75 258 PHE A C 1
ATOM 2033 O O . PHE A 1 258 ? -11.361 -1.341 12.326 1.00 93.75 258 PHE A O 1
ATOM 2040 N N . HIS A 1 259 ? -11.383 -3.577 12.501 1.00 94.31 259 HIS A N 1
ATOM 2041 C CA . HIS A 1 259 ? -12.812 -3.729 12.205 1.00 94.31 259 HIS A CA 1
ATOM 2042 C C . HIS A 1 259 ? -13.681 -3.084 13.287 1.00 94.31 259 HIS A C 1
ATOM 2044 O O . HIS A 1 259 ? -14.710 -2.481 12.987 1.00 94.31 259 HIS A O 1
ATOM 2050 N N . PHE A 1 260 ? -13.234 -3.152 14.542 1.00 94.81 260 PHE A N 1
ATOM 2051 C CA . PHE A 1 260 ? -13.891 -2.467 15.648 1.00 94.81 260 PHE A CA 1
ATOM 2052 C C . PHE A 1 260 ? -13.773 -0.941 15.521 1.00 94.81 260 PHE A C 1
ATOM 2054 O O . PHE A 1 260 ? -14.785 -0.248 15.599 1.00 94.81 260 PHE A O 1
ATOM 2061 N N . LEU A 1 261 ? -12.577 -0.410 15.239 1.00 95.50 261 LEU A N 1
ATOM 2062 C CA . LEU A 1 261 ? -12.385 1.029 15.001 1.00 95.50 261 LEU A CA 1
ATOM 2063 C C . LEU A 1 261 ? -13.206 1.532 13.806 1.00 95.50 261 LEU A C 1
ATOM 2065 O O . LEU A 1 261 ? -13.799 2.609 13.873 1.00 95.50 261 LEU A O 1
ATOM 2069 N N . LEU A 1 262 ? -13.266 0.748 12.728 1.00 95.62 262 LEU A N 1
ATOM 2070 C CA . LEU A 1 262 ? -14.082 1.062 11.561 1.00 95.62 262 LEU A CA 1
ATOM 2071 C C . LEU A 1 262 ? -15.566 1.098 11.930 1.00 95.62 262 LEU A C 1
ATOM 2073 O O . LEU A 1 262 ? -16.246 2.061 11.591 1.00 95.62 262 LEU A O 1
ATOM 2077 N N . TYR A 1 263 ? -16.050 0.116 12.690 1.00 95.88 263 TYR A N 1
ATOM 2078 C CA . TYR A 1 263 ? -17.429 0.106 13.167 1.00 95.88 263 TYR A CA 1
ATOM 2079 C C . TYR A 1 263 ? -17.763 1.337 14.020 1.00 95.88 263 TYR A C 1
ATOM 2081 O O . TYR A 1 263 ? -18.829 1.929 13.845 1.00 95.88 263 TYR A O 1
ATOM 2089 N N . LEU A 1 264 ? -16.861 1.785 14.901 1.00 96.00 264 LEU A N 1
ATOM 2090 C CA . LEU A 1 264 ? -17.073 3.030 15.652 1.00 96.00 264 LEU A CA 1
ATOM 2091 C C . LEU A 1 264 ? -17.286 4.228 14.709 1.00 96.00 264 LEU A C 1
ATOM 2093 O O . LEU A 1 264 ? -18.153 5.054 14.968 1.00 96.00 264 LEU A O 1
ATOM 2097 N N . MET A 1 265 ? -16.590 4.284 13.572 1.00 95.31 265 MET A N 1
ATOM 2098 C CA . MET A 1 265 ? -16.780 5.339 12.567 1.00 95.31 265 MET A CA 1
ATOM 2099 C C . MET A 1 265 ? -18.052 5.189 11.725 1.00 95.31 265 MET A C 1
ATOM 2101 O O . MET A 1 265 ? -18.619 6.194 11.298 1.00 95.31 265 MET A O 1
ATOM 2105 N N . THR A 1 266 ? -18.466 3.960 11.411 1.00 94.31 266 THR A N 1
ATOM 2106 C CA . THR A 1 266 ? -19.469 3.702 10.362 1.00 94.31 266 THR A CA 1
ATOM 2107 C C . THR A 1 266 ? -20.824 3.237 10.879 1.00 94.31 266 THR A C 1
ATOM 2109 O O . THR A 1 266 ? -21.774 3.164 10.097 1.00 94.31 266 THR A O 1
ATOM 2112 N N . ASN A 1 267 ? -20.944 2.895 12.164 1.00 93.00 267 ASN A N 1
ATOM 2113 C CA . ASN A 1 267 ? -22.217 2.469 12.735 1.00 93.00 267 ASN A CA 1
ATOM 2114 C C . ASN A 1 267 ? -23.276 3.589 12.655 1.00 93.00 267 ASN A C 1
ATOM 2116 O O . ASN A 1 267 ? -22.977 4.780 12.672 1.00 93.00 267 ASN A O 1
ATOM 2120 N N . HIS A 1 268 ? -24.543 3.188 12.592 1.00 91.06 268 HIS A N 1
ATOM 2121 C CA . HIS A 1 268 ? -25.683 4.100 12.464 1.00 91.06 268 HIS A CA 1
ATOM 2122 C C . HIS A 1 268 ? -26.357 4.425 13.809 1.00 91.06 268 HIS A C 1
ATOM 2124 O O . HIS A 1 268 ? -27.366 5.127 13.826 1.00 91.06 268 HIS A O 1
ATOM 2130 N N . LEU A 1 269 ? -25.838 3.895 14.923 1.00 92.62 269 LEU A N 1
ATOM 2131 C CA . LEU A 1 269 ? -26.426 4.055 16.255 1.00 92.62 269 LEU A CA 1
ATOM 2132 C C . LEU A 1 269 ? -25.903 5.317 16.941 1.00 92.62 269 LEU A C 1
ATOM 2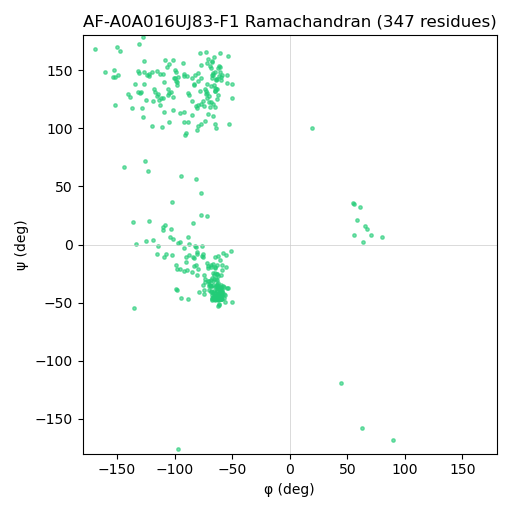134 O O . LEU A 1 269 ? -26.680 6.095 17.491 1.00 92.62 269 LEU A O 1
ATOM 2138 N N . VAL A 1 270 ? -24.584 5.512 16.904 1.00 94.25 270 VAL A N 1
ATOM 2139 C CA . VAL A 1 270 ? -23.891 6.649 17.507 1.00 94.25 270 VAL A CA 1
ATOM 2140 C C . VAL A 1 270 ? -22.803 7.133 16.558 1.00 94.25 270 VAL A C 1
ATOM 2142 O O . VAL A 1 270 ? -21.943 6.364 16.129 1.00 94.25 270 VAL A O 1
ATOM 2145 N N . GLN A 1 271 ? -22.833 8.428 16.253 1.00 94.56 271 GLN A N 1
ATOM 2146 C CA . GLN A 1 271 ? -21.848 9.071 15.391 1.00 94.56 271 GLN A CA 1
ATOM 2147 C C . GLN A 1 271 ? -20.702 9.626 16.231 1.00 94.56 271 GLN A C 1
ATOM 2149 O O . GLN A 1 271 ? -20.891 10.567 17.000 1.00 94.56 271 GLN A O 1
ATOM 2154 N N . PHE A 1 272 ? -19.513 9.061 16.050 1.00 96.62 272 PHE A N 1
ATOM 2155 C CA . PHE A 1 272 ? -18.293 9.582 16.650 1.00 96.62 272 PHE A CA 1
ATOM 2156 C C . PHE A 1 272 ? -17.737 10.708 15.782 1.00 96.62 272 PHE A C 1
ATOM 2158 O O . PHE A 1 272 ? -17.700 10.623 14.553 1.00 96.62 272 PHE A O 1
ATOM 2165 N N . SER A 1 273 ? -17.301 11.781 16.428 1.00 95.75 273 SER A N 1
ATOM 2166 C CA . SER A 1 273 ? -16.624 12.884 15.761 1.00 95.75 273 SER A CA 1
ATOM 2167 C C . SER A 1 273 ? -15.215 12.486 15.320 1.00 95.75 273 SER A C 1
ATOM 2169 O O . SER A 1 273 ? -14.568 11.614 15.906 1.00 95.75 273 SER A O 1
ATOM 2171 N N . GLU A 1 274 ? -14.697 13.190 14.312 1.00 94.94 274 GLU A N 1
ATOM 2172 C CA . GLU A 1 274 ? -13.333 12.975 13.826 1.00 94.94 274 GLU A CA 1
ATOM 2173 C C . GLU A 1 274 ? -12.293 13.182 14.941 1.00 94.94 274 GLU A C 1
ATOM 2175 O O . GLU A 1 274 ? -11.327 12.435 15.023 1.00 94.94 274 GLU A O 1
ATOM 2180 N N . VAL A 1 275 ? -12.517 14.138 15.849 1.00 96.25 275 VAL A N 1
ATOM 2181 C CA . VAL A 1 275 ? -11.608 14.433 16.971 1.00 96.25 275 VAL A CA 1
ATOM 2182 C C . VAL A 1 275 ? -11.573 13.290 17.986 1.00 96.25 275 VAL A C 1
ATOM 2184 O O . VAL A 1 275 ? -10.493 12.897 18.432 1.00 96.25 275 VAL A O 1
ATOM 2187 N N . GLU A 1 276 ? -12.735 12.729 18.336 1.00 96.56 276 GLU A N 1
ATOM 2188 C CA . GLU A 1 276 ? -12.809 11.566 19.230 1.00 96.56 276 GLU A CA 1
ATOM 2189 C C . GLU A 1 276 ? -12.040 10.390 18.628 1.00 96.56 276 GLU A C 1
ATOM 2191 O O . GLU A 1 276 ? -11.211 9.778 19.301 1.00 96.56 276 GLU A O 1
ATOM 2196 N N . MET A 1 277 ? -12.260 10.107 17.347 1.00 97.31 277 MET A N 1
ATOM 2197 C CA . MET A 1 277 ? -11.633 8.964 16.689 1.00 97.31 277 MET A CA 1
ATOM 2198 C C . MET A 1 277 ? -10.148 9.188 16.404 1.00 97.31 277 MET A C 1
AT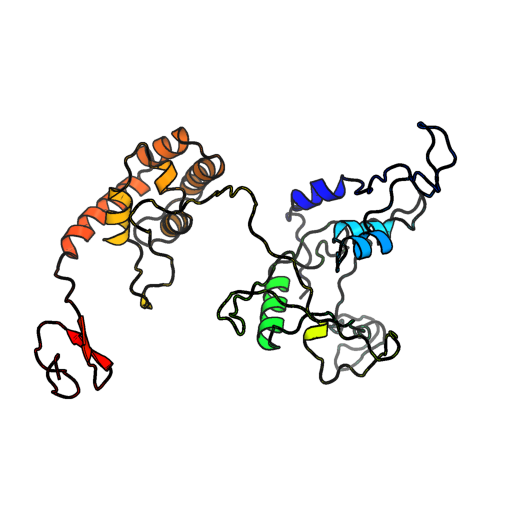OM 2200 O O . MET A 1 277 ? -9.366 8.252 16.534 1.00 97.31 277 MET A O 1
ATOM 2204 N N . GLN A 1 278 ? -9.714 10.422 16.137 1.00 96.81 278 GLN A N 1
ATOM 2205 C CA . GLN A 1 278 ? -8.293 10.772 16.069 1.00 96.81 278 GLN A CA 1
ATOM 2206 C C . GLN A 1 278 ? -7.580 10.512 17.404 1.00 96.81 278 GLN A C 1
ATOM 2208 O O . GLN A 1 278 ? -6.501 9.922 17.393 1.00 96.81 278 GLN A O 1
ATOM 2213 N N . LYS A 1 279 ? -8.177 10.884 18.551 1.00 97.50 279 LYS A N 1
ATOM 2214 C CA . LYS A 1 279 ? -7.596 10.613 19.884 1.00 97.50 279 LYS A CA 1
ATOM 2215 C C . LYS A 1 279 ? -7.442 9.107 20.129 1.00 97.50 279 LYS A C 1
ATOM 2217 O O . LYS A 1 279 ? -6.386 8.672 20.585 1.00 97.50 279 LYS A O 1
ATOM 2222 N N . LEU A 1 280 ? -8.455 8.311 19.776 1.00 97.31 280 LEU A N 1
ATOM 2223 C CA . LEU A 1 280 ? -8.399 6.854 19.924 1.00 97.31 280 LEU A CA 1
ATOM 2224 C C . LEU A 1 280 ? -7.373 6.205 18.983 1.00 97.31 280 LEU A C 1
ATOM 2226 O O . LEU A 1 280 ? -6.542 5.416 19.426 1.00 97.31 280 LEU A O 1
ATOM 2230 N N . CYS A 1 281 ? -7.385 6.560 17.697 1.00 96.56 281 CYS A N 1
ATOM 2231 C CA . CYS A 1 281 ? -6.424 6.054 16.716 1.00 96.56 281 CYS A CA 1
ATOM 2232 C C . CYS A 1 281 ? -4.984 6.458 17.059 1.00 96.56 281 CYS A C 1
ATOM 2234 O O . CYS A 1 281 ? -4.056 5.682 16.825 1.00 96.56 281 CYS A O 1
ATOM 2236 N N . PHE A 1 282 ? -4.781 7.638 17.652 1.00 96.50 282 PHE A N 1
ATOM 2237 C CA . PHE A 1 282 ? -3.483 8.034 18.185 1.00 96.50 282 PHE A CA 1
ATOM 2238 C C . PHE A 1 282 ? -3.044 7.077 19.297 1.00 96.50 282 PHE A C 1
ATOM 2240 O O . PHE A 1 282 ? -1.982 6.482 19.169 1.00 96.50 282 PHE A O 1
ATOM 2247 N N . ALA A 1 283 ? -3.892 6.832 20.302 1.00 96.06 283 ALA A N 1
ATOM 2248 C CA . ALA A 1 283 ? -3.589 5.900 21.390 1.00 96.06 283 ALA A CA 1
ATOM 2249 C C . ALA A 1 283 ? -3.259 4.482 20.888 1.00 96.06 283 ALA A C 1
ATOM 2251 O O . ALA A 1 283 ? -2.295 3.868 21.338 1.00 96.06 283 ALA A O 1
ATOM 2252 N N . VAL A 1 284 ? -4.013 3.974 19.906 1.00 94.56 284 VAL A N 1
ATOM 2253 C CA . VAL A 1 284 ? -3.748 2.664 19.288 1.00 94.56 284 VAL A CA 1
ATOM 2254 C C . VAL A 1 284 ? -2.433 2.670 18.505 1.00 94.56 284 VAL A C 1
ATOM 2256 O O . VAL A 1 284 ? -1.633 1.749 18.643 1.00 94.56 284 VAL A O 1
ATOM 2259 N N . SER A 1 285 ? -2.159 3.701 17.704 1.00 93.31 285 SER A N 1
ATOM 2260 C CA . SER A 1 285 ? -0.938 3.743 16.884 1.00 93.31 285 SER A CA 1
ATOM 2261 C C . SER A 1 285 ? 0.341 3.934 17.707 1.00 93.31 285 SER A C 1
ATOM 2263 O O . SER A 1 285 ? 1.379 3.388 17.338 1.00 93.31 285 SER A O 1
ATOM 2265 N N . THR A 1 286 ? 0.272 4.638 18.840 1.00 94.19 286 THR A N 1
ATOM 2266 C CA . THR A 1 286 ? 1.397 4.810 19.775 1.00 94.19 286 THR A CA 1
ATOM 2267 C C . THR A 1 286 ? 1.451 3.755 20.880 1.00 94.19 286 THR A C 1
ATOM 2269 O O . THR A 1 286 ? 2.396 3.759 21.667 1.00 94.19 286 THR A O 1
ATOM 2272 N N . GLN A 1 287 ? 0.475 2.840 20.926 1.00 92.81 287 GLN A N 1
ATOM 2273 C CA . GLN A 1 287 ? 0.305 1.844 21.991 1.00 92.81 287 GLN A CA 1
ATOM 2274 C C . GLN A 1 287 ? 0.221 2.483 23.395 1.00 92.81 287 GLN A C 1
ATOM 2276 O O . GLN A 1 287 ? 0.699 1.925 24.385 1.00 92.81 287 GLN A O 1
ATOM 2281 N N . ASP A 1 288 ? -0.402 3.662 23.484 1.00 95.88 288 ASP A N 1
ATOM 2282 C CA . ASP A 1 288 ? -0.578 4.419 24.722 1.00 95.88 288 ASP A CA 1
ATOM 2283 C C . ASP A 1 288 ? -1.861 3.996 25.452 1.00 95.88 288 ASP A C 1
ATOM 2285 O O . ASP A 1 288 ? -2.989 4.330 25.072 1.00 95.88 288 ASP A O 1
ATOM 2289 N N . ARG A 1 289 ? -1.678 3.237 26.535 1.00 96.19 289 ARG A N 1
ATOM 2290 C CA . ARG A 1 289 ? -2.781 2.704 27.339 1.00 96.19 289 ARG A CA 1
ATOM 2291 C C . ARG A 1 289 ? -3.513 3.785 28.125 1.00 96.19 289 ARG A C 1
ATOM 2293 O O . ARG A 1 289 ? -4.722 3.665 28.311 1.00 96.19 289 ARG A O 1
ATOM 2300 N N . GLU A 1 290 ? -2.808 4.802 28.608 1.00 97.56 290 GLU A N 1
ATOM 2301 C CA . GLU A 1 290 ? -3.409 5.825 29.465 1.00 97.56 290 GLU A CA 1
ATOM 2302 C C . GLU A 1 290 ? -4.416 6.648 28.662 1.00 97.56 290 GLU A C 1
ATOM 2304 O O . GLU A 1 290 ? -5.570 6.773 29.077 1.00 97.56 290 GLU A O 1
ATOM 2309 N N . ILE A 1 291 ? -4.029 7.078 27.455 1.00 97.75 291 ILE A N 1
ATOM 2310 C CA . ILE A 1 291 ? -4.916 7.822 26.549 1.00 97.75 291 ILE A CA 1
ATOM 2311 C C . ILE A 1 291 ? -6.121 6.968 26.133 1.00 97.75 291 ILE A C 1
ATOM 2313 O O . ILE A 1 291 ? -7.241 7.478 26.075 1.00 97.75 291 ILE A O 1
ATOM 2317 N N . ALA A 1 292 ? -5.926 5.672 25.865 1.00 97.44 292 ALA A N 1
ATOM 2318 C CA . ALA A 1 292 ? -7.018 4.770 25.494 1.00 97.44 292 ALA A CA 1
ATOM 2319 C C . ALA A 1 292 ? -8.045 4.604 26.631 1.00 97.44 292 ALA A C 1
ATOM 2321 O O . ALA A 1 292 ? -9.252 4.688 26.400 1.00 97.44 292 ALA A O 1
ATOM 2322 N N . ILE A 1 293 ? -7.577 4.415 27.870 1.00 97.81 293 ILE A N 1
ATOM 2323 C CA . ILE A 1 293 ? -8.443 4.311 29.056 1.00 97.81 293 ILE A CA 1
ATOM 2324 C C . ILE A 1 293 ? -9.186 5.625 29.307 1.00 97.81 293 ILE A C 1
ATOM 2326 O O . ILE A 1 293 ? -10.382 5.613 29.606 1.00 97.81 293 ILE A O 1
ATOM 2330 N N . GLU A 1 294 ? -8.487 6.756 29.199 1.00 97.75 294 GLU A N 1
ATOM 2331 C CA . GLU A 1 294 ? -9.077 8.087 29.337 1.00 97.75 294 GLU A CA 1
ATOM 2332 C C . GLU A 1 294 ? -10.171 8.303 28.286 1.00 97.75 294 GLU A C 1
ATOM 2334 O O . GLU A 1 294 ? -11.287 8.686 28.631 1.00 97.75 294 GLU A O 1
ATOM 2339 N N . TRP A 1 295 ? -9.903 7.956 27.023 1.00 98.00 295 TRP A N 1
ATOM 2340 C CA . TRP A 1 295 ? -10.888 8.019 25.945 1.00 98.00 295 TRP A CA 1
ATOM 2341 C C . TRP A 1 295 ? -12.140 7.203 26.270 1.00 98.00 295 TRP A C 1
ATOM 2343 O O . TRP A 1 295 ? -13.248 7.732 26.189 1.00 98.00 295 TRP A O 1
ATOM 2353 N N . ALA A 1 296 ? -11.987 5.948 26.701 1.00 96.88 296 ALA A N 1
ATOM 2354 C CA . ALA A 1 296 ? -13.123 5.095 27.048 1.00 96.88 296 ALA A CA 1
ATOM 2355 C C . ALA A 1 296 ? -13.919 5.630 28.248 1.00 96.88 296 ALA A C 1
ATOM 2357 O O . ALA A 1 296 ? -15.127 5.418 28.348 1.00 96.88 296 ALA A O 1
ATOM 2358 N N . ARG A 1 297 ? -13.261 6.334 29.172 1.00 96.19 297 ARG A N 1
ATOM 2359 C CA . ARG A 1 297 ? -13.923 6.921 30.337 1.00 96.19 297 ARG A CA 1
ATOM 2360 C C . ARG A 1 297 ? -14.659 8.213 30.004 1.00 96.19 297 ARG A C 1
ATOM 2362 O O . ARG A 1 297 ? -15.741 8.424 30.538 1.00 96.19 297 ARG A O 1
ATOM 2369 N N . GLU A 1 298 ? -14.081 9.076 29.179 1.00 96.00 298 GLU A N 1
ATOM 2370 C CA . GLU A 1 298 ? -14.576 10.441 28.964 1.00 96.00 298 GLU A CA 1
ATOM 2371 C C . GLU A 1 298 ? -15.488 10.580 27.740 1.00 96.00 298 GLU A C 1
ATOM 2373 O O . GLU A 1 298 ? -16.287 11.514 27.667 1.00 96.00 298 GLU A O 1
ATOM 2378 N N . THR A 1 299 ? -15.408 9.651 26.786 1.00 97.19 299 THR A N 1
ATOM 2379 C CA . THR A 1 299 ? -16.178 9.734 25.541 1.00 97.19 299 THR A CA 1
ATOM 2380 C C . THR A 1 299 ? -17.635 9.336 25.778 1.00 97.19 299 THR A C 1
ATOM 2382 O O . THR A 1 299 ? -17.972 8.155 25.863 1.00 97.19 299 THR A O 1
ATOM 2385 N N . LEU A 1 300 ? -18.528 10.328 25.841 1.00 96.06 300 LEU A N 1
ATOM 2386 C CA . LEU A 1 300 ? -19.971 10.119 26.032 1.00 96.06 300 LEU A CA 1
ATOM 2387 C C . LEU A 1 300 ? -20.587 9.245 24.931 1.00 96.06 300 LEU A C 1
ATOM 2389 O O . LEU A 1 300 ? -21.407 8.378 25.224 1.00 96.06 300 LEU A O 1
ATOM 2393 N N . ASN A 1 301 ? -20.149 9.424 23.681 1.00 96.44 301 ASN A N 1
ATOM 2394 C CA . ASN A 1 301 ? -20.601 8.622 22.542 1.00 96.44 301 ASN A CA 1
ATOM 2395 C C . ASN A 1 301 ? -20.300 7.125 22.736 1.00 96.44 301 ASN A C 1
ATOM 2397 O O . ASN A 1 301 ? -21.138 6.272 22.446 1.00 96.44 301 ASN A O 1
ATOM 2401 N N . TRP A 1 302 ? -19.138 6.794 23.306 1.00 95.75 302 TRP A N 1
ATOM 2402 C CA . TRP A 1 302 ? -18.788 5.415 23.640 1.00 95.75 302 TRP A CA 1
ATOM 2403 C C . TRP A 1 302 ? -19.691 4.852 24.739 1.00 95.75 302 TRP A C 1
ATOM 2405 O O . TRP A 1 302 ? -20.249 3.767 24.583 1.00 95.75 302 TRP A O 1
ATOM 2415 N N . GLN A 1 303 ? -19.903 5.613 25.814 1.00 93.75 303 GLN A N 1
ATOM 2416 C CA . GLN A 1 303 ? -20.796 5.207 26.902 1.00 93.75 303 GLN A CA 1
ATOM 2417 C C . GLN A 1 303 ? -22.227 4.960 26.402 1.00 93.75 303 GLN A C 1
ATOM 2419 O O . GLN A 1 303 ? -22.846 3.956 26.757 1.00 93.75 303 GLN A O 1
ATOM 2424 N N . GLN A 1 304 ? -22.737 5.844 25.539 1.00 94.06 304 GLN A N 1
ATOM 2425 C CA . GLN A 1 304 ? -24.053 5.707 24.922 1.00 94.06 304 GLN A CA 1
ATOM 2426 C C . GLN A 1 304 ? -24.134 4.464 24.029 1.00 94.06 304 GLN A C 1
ATOM 2428 O O . GLN A 1 304 ? -25.106 3.715 24.116 1.00 94.06 304 GLN A O 1
ATOM 2433 N N . LEU A 1 305 ? -23.118 4.214 23.197 1.00 94.19 305 LEU A N 1
ATOM 2434 C CA . LEU A 1 305 ? -23.083 3.044 22.321 1.00 94.19 305 LEU A CA 1
ATOM 2435 C C . LEU A 1 305 ? -23.120 1.740 23.129 1.00 94.19 305 LEU A C 1
ATOM 2437 O O . LEU A 1 305 ? -23.910 0.848 22.818 1.00 94.19 305 LEU A O 1
ATOM 2441 N N . VAL A 1 306 ? -22.307 1.637 24.184 1.00 90.12 306 VAL A N 1
ATOM 2442 C CA . VAL A 1 306 ? -22.279 0.457 25.063 1.00 90.12 306 VAL A CA 1
ATOM 2443 C C . VAL A 1 306 ? -23.628 0.258 25.759 1.00 90.12 306 VAL A C 1
ATOM 2445 O O . VAL A 1 306 ? -24.134 -0.865 25.787 1.00 90.12 306 VAL A O 1
ATOM 2448 N N . ALA A 1 307 ? -24.252 1.331 26.255 1.00 88.81 307 ALA A N 1
ATOM 2449 C CA . ALA A 1 307 ? -25.570 1.263 26.889 1.00 88.81 307 ALA A CA 1
ATOM 2450 C C . ALA A 1 307 ? -26.650 0.722 25.933 1.00 88.81 307 ALA A C 1
ATOM 2452 O O . ALA A 1 307 ? -27.370 -0.213 26.285 1.00 88.81 307 ALA A O 1
ATOM 2453 N N . LEU A 1 308 ? -26.701 1.232 24.697 1.00 88.38 308 LEU A N 1
ATOM 2454 C CA . LEU A 1 308 ? -27.640 0.764 23.669 1.00 88.38 308 LEU A CA 1
ATOM 2455 C C . LEU A 1 308 ? -27.440 -0.721 23.327 1.00 88.38 308 LEU A C 1
ATOM 2457 O O . LEU A 1 308 ? -28.405 -1.448 23.091 1.00 88.38 308 LEU A O 1
ATOM 2461 N N . CYS A 1 309 ? -26.194 -1.197 23.327 1.00 80.94 309 CYS A N 1
ATOM 2462 C CA . CYS A 1 309 ? -25.896 -2.599 23.033 1.00 80.94 309 CYS A CA 1
ATOM 2463 C C . CYS A 1 309 ? -26.395 -3.547 24.126 1.00 80.94 309 CYS A C 1
ATOM 2465 O O . CYS A 1 309 ? -26.873 -4.639 23.812 1.00 80.94 309 CYS A O 1
ATOM 2467 N N . HIS A 1 310 ? -26.338 -3.136 25.395 1.00 74.56 310 HIS A N 1
ATOM 2468 C CA . HIS A 1 310 ? -26.897 -3.925 26.493 1.00 74.56 310 HIS A CA 1
ATOM 2469 C C . HIS A 1 310 ? -28.426 -4.054 26.396 1.00 74.56 310 HIS A C 1
ATOM 2471 O O . HIS A 1 310 ? -28.962 -5.130 26.655 1.00 74.56 310 HIS A O 1
ATOM 2477 N N . GLU A 1 311 ? -29.134 -3.011 25.952 1.00 72.12 311 GLU A N 1
ATOM 2478 C CA . GLU A 1 311 ? -30.590 -3.065 25.746 1.00 72.12 311 GLU A CA 1
ATOM 2479 C C . GLU A 1 311 ? -30.983 -3.985 24.573 1.00 72.12 311 GLU A C 1
ATOM 2481 O O . GLU A 1 311 ? -31.935 -4.770 24.667 1.00 72.12 311 GLU A O 1
ATOM 2486 N N . GLN A 1 312 ? -30.216 -3.948 23.480 1.00 66.69 312 GLN A N 1
ATOM 2487 C CA . GLN A 1 312 ? -30.434 -4.808 22.309 1.00 66.69 312 GLN A CA 1
ATOM 2488 C C . GLN A 1 312 ? -30.078 -6.282 22.575 1.00 66.69 312 GLN A C 1
ATOM 2490 O O . GLN A 1 312 ? -30.724 -7.188 22.043 1.00 66.69 312 GLN A O 1
ATOM 2495 N N . GLY A 1 313 ? -29.1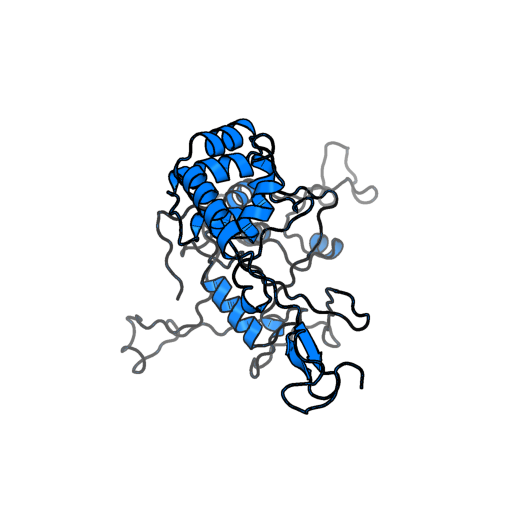00 -6.544 23.450 1.00 53.66 313 GLY A N 1
ATOM 2496 C CA . GLY A 1 313 ? -28.711 -7.899 23.859 1.00 53.66 313 GLY A CA 1
ATOM 2497 C C . GLY A 1 313 ? -29.821 -8.674 24.582 1.00 53.66 313 GLY A C 1
ATOM 2498 O O . GLY A 1 313 ? -29.879 -9.898 24.487 1.00 53.66 313 GLY A O 1
ATOM 2499 N N . HIS A 1 314 ? -30.751 -7.978 25.244 1.00 47.41 314 HIS A N 1
ATOM 2500 C CA . HIS A 1 314 ? -31.896 -8.605 25.914 1.00 47.41 314 HIS A CA 1
ATOM 2501 C C . HIS A 1 314 ? -33.090 -8.876 24.990 1.00 47.41 314 HIS A C 1
ATOM 2503 O O . HIS A 1 314 ? -33.891 -9.764 25.277 1.00 47.41 314 HIS A O 1
ATOM 2509 N N . SER A 1 315 ? -33.213 -8.151 23.878 1.00 43.62 315 SER A N 1
ATOM 2510 C CA . SER A 1 315 ? -34.339 -8.282 22.942 1.00 43.62 315 SER A CA 1
ATOM 2511 C C . SER A 1 315 ? -34.101 -9.336 21.852 1.00 43.62 315 SER A C 1
ATOM 2513 O O . SER A 1 315 ? -35.064 -9.902 21.339 1.00 43.62 315 SER A O 1
ATOM 2515 N N . HIS A 1 316 ? -32.840 -9.683 21.564 1.00 44.16 316 HIS A N 1
ATOM 2516 C CA . HIS A 1 316 ? -32.472 -10.734 20.604 1.00 44.16 316 HIS A CA 1
ATOM 2517 C C . HIS A 1 316 ? -32.076 -12.084 21.224 1.00 44.16 316 HIS A C 1
ATOM 2519 O O . HIS A 1 316 ? -31.782 -13.023 20.489 1.00 44.16 316 HIS A O 1
ATOM 2525 N N . ALA A 1 317 ? -32.186 -12.257 22.547 1.00 38.34 317 ALA A N 1
ATOM 2526 C CA . ALA A 1 317 ? -32.119 -13.574 23.197 1.00 38.34 317 ALA A CA 1
ATOM 2527 C C . ALA A 1 317 ? -33.378 -14.446 22.946 1.00 38.34 317 ALA A C 1
ATOM 2529 O O . ALA A 1 317 ? -33.700 -15.344 23.723 1.00 38.34 317 ALA A O 1
ATOM 2530 N N . SER A 1 318 ? -34.106 -14.194 21.854 1.00 38.66 318 SER A N 1
ATOM 2531 C CA . SER A 1 318 ? -35.089 -15.124 21.306 1.00 38.66 318 SER A CA 1
ATOM 2532 C C . SER A 1 318 ? -34.334 -16.166 20.493 1.00 38.66 318 SER A C 1
ATOM 2534 O O . SER A 1 318 ? -33.965 -15.893 19.356 1.00 38.66 318 SER A O 1
ATOM 2536 N N . ALA A 1 319 ? -34.104 -17.323 21.120 1.00 42.19 319 ALA A N 1
ATOM 2537 C CA . ALA A 1 319 ? -33.768 -18.617 20.527 1.00 42.19 319 ALA A CA 1
ATOM 2538 C C . ALA A 1 319 ? -33.223 -18.541 19.091 1.00 42.19 319 ALA A C 1
ATOM 2540 O O . ALA A 1 319 ? -33.996 -18.469 18.134 1.00 42.19 319 ALA A O 1
ATOM 2541 N N . ALA A 1 320 ? -31.897 -18.625 18.940 1.00 43.91 320 ALA A N 1
ATOM 2542 C CA . ALA A 1 320 ? -31.315 -19.068 17.682 1.00 43.91 320 ALA A CA 1
ATOM 2543 C C . ALA A 1 320 ? -31.983 -20.406 17.338 1.00 43.91 320 ALA A C 1
ATOM 2545 O O . ALA A 1 320 ? -31.736 -21.415 17.997 1.00 43.91 320 ALA A O 1
ATOM 2546 N N . ALA A 1 321 ? -32.921 -20.380 16.392 1.00 53.00 321 ALA A N 1
ATOM 2547 C CA . ALA A 1 321 ? -33.534 -21.582 15.874 1.00 53.00 321 ALA A CA 1
ATOM 2548 C C . ALA A 1 321 ? -32.412 -22.337 15.171 1.00 53.00 321 ALA A C 1
ATOM 2550 O O . ALA A 1 321 ? -31.956 -21.937 14.105 1.00 53.00 321 ALA A O 1
ATOM 2551 N N . SER A 1 322 ? -31.919 -23.376 15.821 1.00 62.72 322 SER A N 1
ATOM 2552 C CA . SER A 1 322 ? -31.002 -24.350 15.259 1.00 62.72 322 SER A CA 1
ATOM 2553 C C . SER A 1 322 ? -31.560 -24.846 13.923 1.00 62.72 322 SER A C 1
ATOM 2555 O O . SER A 1 322 ? -32.730 -25.222 13.808 1.00 62.72 322 SER A O 1
ATOM 2557 N N . THR A 1 323 ? -30.747 -24.757 12.876 1.00 83.00 323 THR A N 1
ATOM 2558 C CA . THR A 1 323 ? -31.096 -25.186 11.520 1.00 83.00 323 THR A CA 1
ATOM 2559 C C . THR A 1 323 ? -30.360 -26.473 11.161 1.00 83.00 323 THR A C 1
ATOM 2561 O O . THR A 1 323 ? -29.281 -26.758 11.678 1.00 83.00 323 THR A O 1
ATOM 2564 N N . TRP A 1 324 ? -30.944 -27.273 10.267 1.00 84.19 324 TRP A N 1
ATOM 2565 C CA . TRP A 1 324 ? -30.321 -28.475 9.714 1.00 84.19 324 TRP A CA 1
ATOM 2566 C C . TRP A 1 324 ? -30.505 -28.539 8.192 1.00 84.19 324 TRP A C 1
ATOM 2568 O O . TRP A 1 324 ? -31.583 -28.248 7.667 1.00 84.19 324 TRP A O 1
ATOM 2578 N N . SER A 1 325 ? -29.455 -28.926 7.462 1.00 88.06 325 SER A N 1
ATOM 2579 C CA . SER A 1 325 ? -29.502 -29.065 6.000 1.00 88.06 325 SER A CA 1
ATOM 2580 C C . SER A 1 325 ? -29.956 -30.468 5.593 1.00 88.06 325 SER A C 1
ATOM 2582 O O . SER A 1 325 ? -29.429 -31.475 6.075 1.00 88.06 325 SER A O 1
ATOM 2584 N N . CYS A 1 326 ? -30.935 -30.549 4.689 1.00 83.75 326 CYS A N 1
ATOM 2585 C CA . CYS A 1 326 ? -31.412 -31.824 4.167 1.00 83.75 326 CYS A CA 1
ATOM 2586 C C . CYS A 1 326 ? -30.355 -32.501 3.289 1.00 83.75 326 CYS A C 1
ATOM 2588 O O . CYS A 1 326 ? -29.982 -31.976 2.243 1.00 83.75 326 CYS A O 1
ATOM 2590 N N . LYS A 1 327 ? -29.956 -33.728 3.640 1.00 86.69 327 LYS A N 1
ATOM 2591 C CA . LYS A 1 327 ? -28.967 -34.505 2.870 1.00 86.69 327 LYS A CA 1
ATOM 2592 C C . LYS A 1 327 ? -29.409 -34.861 1.444 1.00 86.69 327 LYS A C 1
ATOM 2594 O O . LYS A 1 327 ? -28.566 -35.198 0.622 1.00 86.69 327 LYS A O 1
ATOM 2599 N N . HIS A 1 328 ? -30.707 -34.785 1.144 1.00 85.88 328 HIS A N 1
ATOM 2600 C CA . HIS A 1 328 ? -31.252 -35.120 -0.174 1.00 85.88 328 HIS A CA 1
ATOM 2601 C C . HIS A 1 328 ? -31.415 -33.920 -1.105 1.00 85.88 328 HIS A C 1
ATOM 2603 O O . HIS A 1 328 ? -31.067 -34.013 -2.277 1.00 85.88 328 HIS A O 1
ATOM 2609 N N . CYS A 1 329 ? -31.979 -32.812 -0.617 1.00 88.25 329 CYS A N 1
ATOM 2610 C CA . CYS A 1 329 ? -32.291 -31.648 -1.454 1.00 88.25 329 CYS A CA 1
ATOM 2611 C C . CYS A 1 329 ? -31.557 -30.371 -1.037 1.00 88.25 329 CYS A C 1
ATOM 2613 O O . CYS A 1 329 ? -31.811 -29.321 -1.617 1.00 88.25 329 CYS A O 1
ATOM 2615 N N . THR A 1 330 ? -30.663 -30.441 -0.045 1.00 87.19 330 THR A N 1
ATOM 2616 C CA . THR A 1 330 ? -29.840 -29.334 0.490 1.00 87.19 330 THR A CA 1
ATOM 2617 C C . THR A 1 330 ? -30.605 -28.181 1.142 1.00 87.19 330 THR A C 1
ATOM 2619 O O . THR A 1 330 ? -29.993 -27.236 1.628 1.00 87.19 330 THR A O 1
ATOM 2622 N N . PHE A 1 331 ? -31.935 -28.268 1.218 1.00 85.44 331 PHE A N 1
ATOM 2623 C CA . PHE A 1 331 ? -32.770 -27.243 1.836 1.00 85.44 331 PHE A CA 1
ATOM 2624 C C . PHE A 1 331 ? -32.482 -27.114 3.338 1.00 85.44 331 PHE A C 1
ATOM 2626 O O . PHE A 1 331 ? -32.431 -28.125 4.047 1.00 85.44 331 PHE A O 1
ATOM 2633 N N . GLU A 1 332 ? -32.332 -25.880 3.820 1.00 88.38 332 GLU A N 1
ATOM 2634 C CA . GLU A 1 332 ? -32.159 -25.570 5.240 1.00 88.38 332 GLU A CA 1
ATOM 2635 C C . GLU A 1 332 ? -33.510 -25.570 5.961 1.00 88.38 332 GLU A C 1
ATOM 2637 O O . GLU A 1 332 ? -34.412 -24.789 5.660 1.00 88.38 332 GLU A O 1
ATOM 2642 N N . ASN A 1 333 ? -33.655 -26.477 6.921 1.00 83.94 333 ASN A N 1
ATOM 2643 C CA . ASN A 1 333 ? -34.842 -26.624 7.753 1.00 83.94 333 ASN A CA 1
ATOM 2644 C C . ASN A 1 333 ? -34.561 -26.075 9.152 1.00 83.94 333 ASN A C 1
ATOM 2646 O O . ASN A 1 333 ? -33.422 -26.068 9.608 1.00 83.94 333 ASN A O 1
ATOM 2650 N N . THR A 1 334 ? -35.602 -25.664 9.866 1.00 83.31 334 THR A N 1
ATOM 2651 C CA . THR A 1 334 ? -35.525 -25.294 11.285 1.00 83.31 334 THR A CA 1
ATOM 2652 C C . THR A 1 334 ? -35.767 -26.533 12.164 1.00 83.31 334 THR A C 1
ATOM 2654 O O . THR A 1 334 ? -36.571 -27.394 11.803 1.00 83.31 334 THR A O 1
ATOM 2657 N N . GLU A 1 335 ? -35.093 -26.651 13.319 1.00 66.06 335 GLU A N 1
ATOM 2658 C CA . GLU A 1 335 ? -35.078 -27.848 14.200 1.00 66.06 335 GLU A CA 1
ATOM 2659 C C . GLU A 1 335 ? -36.452 -28.312 14.717 1.00 66.06 335 GLU A C 1
ATOM 2661 O O . GLU A 1 335 ? -36.568 -29.380 15.313 1.00 66.06 335 GLU A O 1
ATOM 2666 N N . GLN A 1 336 ? -37.521 -27.556 14.471 1.00 67.06 336 GLN A N 1
ATOM 2667 C CA . GLN A 1 336 ? -38.867 -27.921 14.910 1.00 67.06 336 GLN A CA 1
ATOM 2668 C C . GLN A 1 336 ? -39.563 -28.943 13.997 1.00 67.06 336 GLN A C 1
ATOM 2670 O O . GLN A 1 336 ? -40.631 -29.436 14.365 1.00 67.06 336 GLN A O 1
ATOM 2675 N N . ARG A 1 337 ? -38.994 -29.279 12.826 1.00 67.75 337 ARG A N 1
ATOM 2676 C CA . ARG A 1 337 ? -39.576 -30.271 11.908 1.00 67.75 337 ARG A CA 1
ATOM 2677 C C . ARG A 1 337 ? -38.739 -31.551 11.803 1.00 67.75 337 ARG A C 1
ATOM 2679 O O . ARG A 1 337 ? -37.557 -31.467 11.466 1.00 67.75 337 ARG A O 1
ATOM 2686 N N . PRO A 1 338 ? -39.345 -32.733 12.038 1.00 79.75 338 PRO A N 1
ATOM 2687 C CA . PRO A 1 338 ? -38.682 -34.022 11.841 1.00 79.75 338 PRO A CA 1
ATOM 2688 C C . PRO A 1 338 ? -38.489 -34.369 10.354 1.00 79.75 338 PRO A C 1
ATOM 2690 O O . PRO A 1 338 ? -37.693 -35.251 10.035 1.00 79.75 338 PRO A O 1
ATOM 2693 N N . ASP A 1 339 ? -39.203 -33.685 9.459 1.00 89.12 339 ASP A N 1
ATOM 2694 C CA . ASP A 1 339 ? -39.235 -33.851 8.010 1.00 89.12 339 ASP A CA 1
ATOM 2695 C C . ASP A 1 339 ? -38.786 -32.584 7.262 1.00 89.12 339 ASP A C 1
ATOM 2697 O O . ASP A 1 339 ? -38.971 -31.450 7.707 1.00 89.12 339 ASP A O 1
ATOM 2701 N N . CYS A 1 340 ? -38.172 -32.771 6.094 1.00 88.62 340 CYS A N 1
ATOM 2702 C CA . CYS A 1 340 ? -37.747 -31.664 5.253 1.00 88.62 340 CYS A CA 1
ATOM 2703 C C . CYS A 1 340 ? -38.953 -30.968 4.612 1.00 88.62 340 CYS A C 1
ATOM 2705 O O . CYS A 1 340 ? -39.756 -31.599 3.928 1.00 88.62 340 CYS A O 1
ATOM 2707 N N . SER A 1 341 ? -39.013 -29.640 4.721 1.00 87.94 341 SER A N 1
ATOM 2708 C CA . SER A 1 341 ? -40.128 -28.827 4.212 1.00 87.94 341 SER A CA 1
ATOM 2709 C C . SER A 1 341 ? -40.279 -28.839 2.685 1.00 87.94 341 SER A C 1
ATOM 2711 O O . SER A 1 341 ? -41.345 -28.492 2.187 1.00 87.94 341 SER A O 1
ATOM 2713 N N . MET A 1 342 ? -39.233 -29.219 1.944 1.00 90.19 342 MET A N 1
ATOM 2714 C CA . MET A 1 342 ? -39.262 -29.266 0.477 1.00 90.19 342 MET A CA 1
ATOM 2715 C C . MET A 1 342 ? -39.530 -30.660 -0.088 1.00 90.19 342 MET A C 1
ATOM 2717 O O . MET A 1 342 ? -40.236 -30.780 -1.085 1.00 90.19 342 MET A O 1
ATOM 2721 N N . CYS A 1 343 ? -38.959 -31.713 0.505 1.00 90.38 343 CYS A N 1
ATOM 2722 C CA . CYS A 1 343 ? -39.054 -33.072 -0.044 1.00 90.38 343 CYS A CA 1
ATOM 2723 C C . CYS A 1 343 ? -39.829 -34.060 0.838 1.00 90.38 343 CYS A C 1
ATOM 2725 O O . CYS A 1 343 ? -40.080 -35.178 0.398 1.00 90.38 343 CYS A O 1
ATOM 2727 N N . GLY A 1 344 ? -40.201 -33.678 2.063 1.00 85.56 344 GLY A N 1
ATOM 2728 C CA . GLY A 1 344 ? -40.956 -34.517 2.999 1.00 85.56 344 GLY A CA 1
ATOM 2729 C C . GLY A 1 344 ? -40.172 -35.694 3.594 1.00 85.56 344 GLY A C 1
ATOM 2730 O O . GLY A 1 344 ? -40.767 -36.547 4.246 1.00 85.56 344 GLY A O 1
ATOM 2731 N N . LEU A 1 345 ? -38.855 -35.776 3.368 1.00 88.12 345 LEU A N 1
ATOM 2732 C CA . LEU A 1 345 ? -38.010 -36.846 3.911 1.00 88.12 345 LEU A CA 1
ATOM 2733 C C . LEU A 1 345 ? -37.542 -36.522 5.337 1.00 88.12 345 LEU A C 1
ATOM 2735 O O . LEU A 1 345 ? -37.251 -35.358 5.621 1.00 88.12 345 LEU A O 1
ATOM 2739 N N . PRO A 1 346 ? -37.439 -37.520 6.233 1.00 86.25 346 PRO A N 1
ATOM 2740 C CA . PRO A 1 346 ? -37.026 -37.291 7.610 1.00 86.25 346 PRO A CA 1
ATOM 2741 C C . PRO A 1 346 ? -35.551 -36.883 7.704 1.00 86.25 346 PRO A C 1
ATOM 2743 O O . PRO A 1 346 ? -34.736 -37.261 6.865 1.00 86.25 346 PRO A O 1
ATOM 2746 N N . ALA A 1 347 ? -35.192 -36.149 8.759 1.00 77.50 347 ALA A N 1
ATOM 2747 C CA . ALA A 1 347 ? -33.844 -35.593 8.938 1.00 77.50 347 ALA A CA 1
ATOM 2748 C C . ALA A 1 347 ? -32.704 -36.631 8.962 1.00 77.50 347 ALA A C 1
ATOM 2750 O O . ALA A 1 347 ? -31.555 -36.304 8.665 1.00 77.50 347 ALA A O 1
ATOM 2751 N N . ASN A 1 348 ? -33.039 -37.886 9.274 1.00 71.50 348 ASN A N 1
ATOM 2752 C CA . ASN A 1 348 ? -32.102 -39.000 9.419 1.00 71.50 348 ASN A CA 1
ATOM 2753 C C . ASN A 1 348 ? -32.202 -40.060 8.301 1.00 71.50 348 ASN A C 1
ATOM 2755 O O . ASN A 1 348 ? -31.661 -41.150 8.492 1.00 71.50 348 ASN A O 1
ATOM 2759 N N . ALA A 1 349 ? -32.911 -39.786 7.196 1.00 56.84 349 ALA A N 1
ATOM 2760 C CA . ALA A 1 349 ? -32.956 -40.688 6.035 1.00 56.84 349 ALA A CA 1
ATOM 2761 C C . ALA A 1 349 ? -31.672 -40.643 5.197 1.00 56.84 349 ALA A C 1
ATOM 2763 O O . ALA A 1 349 ? -31.074 -39.545 5.072 1.00 56.84 349 ALA A O 1
#

pLDDT: mean 83.35, std 14.84, range [30.58, 98.0]

Sequence (349 aa):
MVVEASDKEKLDEVDMILAAEDGQIKRSRDPKMCHHNARQKCAHCLPIDPYDEDYLKSKDIKHMSFHAHVRKLTSGHGKGSQVKRPLENIRCAINLNCPAHKPYPKGVCTKCKPPMMTLNRQDAFFLSAEECITAGYLQSKNPNITEYCSDRHFGSKFVTVVASGDEQEQVNFHGYQEKNQYGAEVLKDGRPLPVEFLLVDVPTGMPKEPQYTFSPPRTARFAIENRDTMGEIQGGANLSAYCAEYTLNEFLEQATNFHFLLYLMTNHLVQFSEVEMQKLCFAVSTQDREIAIEWARETLNWQQLVALCHEQGHSHASAAASTWSCKHCTFENTEQRPDCSMCGLPANA

Organism: NCBI:txid53326

Mean predicted aligned error: 12.3 Å

Secondary structure (DSSP, 8-state):
--PPPPTTPPPPHHHHHHHHS---BPPPPPTTT--S-TT---TTTS-B-TT-HHHHHHTT--S--HHHHHHHHHTTS-TT---S--B-----S--TT-TTSSSTTS---TTTSPPP------S-----HHHHHHHHHHHHHSPPB-TTBTTSB-S---------B-TTSSB---------TT--------SSPPGGGG---------SS---SSPPPSSPPPPPTT-GGGT---SHHHHHHHHHT--GGGHHHHHS-HHHHHHHHH-SS----HHHHHHHHHHHHHT-HHHHHHHHHH-HHHHHHHHHHHHHHHHS-S----EEE-TTT--EEETT-SB-TTT--BTT-

Nearest PDB structures (foldseek):
  7wwp-assembly1_A  TM=7.697E-01  e=2.204E-16  Homo sapiens
  6jwj-assembly1_A  TM=8.589E-01  e=7.420E-14  Saccharomyces cerevisiae S288C
  6jwh-assembly1_A  TM=8.482E-01  e=3.178E-13  Saccharomyces cerevisiae S288C
  6oa9-assembly1_G  TM=8.162E-01  e=3.585E-14  Saccharomyces cerevisiae
  7uhy-assembly1_B-2  TM=2.481E-01  e=4.619E-01  Homo sapiens

InterPro domains:
  IPR001876 Zinc finger, RanBP2-type [PS01358] (324-343)
  IPR001876 Zinc finger, RanBP2-type [PS50199] (320-349)
  IPR001876 Zinc finger, RanBP2-type [SM00547] (322-346)
  IPR007716 NPL4, zinc-binding putative [PF05020] (11-123)
  IPR007717 Nuclear pore localisation protein NPL4, C-terminal [PF05021] (176-308)
  IPR016563 Nuclear protein localization protein 4 [PTHR12710] (8-123)
  IPR036443 Zinc finger, RanBP2-type superfamily [SSF90209] (322-346)

Solvent-accessible surface area (backbone atoms only — not comparable to full-atom values): 22254 Å² total; per-residue (Å²): 128,90,72,73,64,58,93,83,68,71,71,54,67,67,58,55,55,58,66,72,50,86,60,61,46,80,48,66,79,39,89,86,78,55,91,66,59,94,91,58,76,49,95,74,28,44,62,41,62,62,63,42,64,68,60,32,58,77,68,74,45,92,69,75,52,72,70,31,50,54,46,62,68,38,69,80,43,58,101,86,54,74,61,67,50,76,44,79,80,87,58,87,54,67,51,69,85,47,89,89,48,52,58,67,92,77,33,85,53,86,87,30,46,42,73,90,84,86,74,63,81,30,66,47,86,88,63,53,69,67,55,50,50,51,50,53,51,53,24,68,73,40,60,26,60,40,77,40,19,86,53,31,43,61,68,46,81,64,80,85,88,84,91,51,69,46,102,78,75,41,80,66,90,84,75,66,85,86,71,57,102,79,71,63,92,75,93,72,80,68,75,82,64,66,59,29,46,76,46,81,90,74,94,82,84,77,67,96,74,82,80,68,81,58,54,83,66,92,84,60,73,69,39,54,82,96,27,58,94,77,71,32,52,73,45,43,57,42,44,44,56,41,54,71,76,46,54,69,92,38,35,39,66,62,58,20,28,66,51,54,51,48,43,51,67,67,43,91,86,46,81,60,52,70,68,62,51,48,56,47,52,48,17,45,75,70,68,36,52,66,58,26,37,49,48,66,72,68,36,61,59,57,52,51,48,56,53,55,21,57,60,44,42,66,71,62,70,64,70,84,74,54,66,47,67,36,90,86,78,63,51,78,35,54,71,89,50,70,42,36,90,86,78,67,48,47,80,85,111

Radius of gyration: 29.78 Å; Cα contacts (8 Å, |Δi|>4): 351; chains: 1; bounding box: 88×65×70 Å